Protein AF-A0AAE0RXL9-F1 (afdb_monomer_lite)

Radius of gyration: 19.78 Å; chains: 1; bounding box: 41×42×55 Å

InterPro domains:
  IPR003615 HNH nuclease [PF13392] (155-197)
  IPR044925 His-Me finger superfamily [SSF54060] (17-100)
  IPR044925 His-Me finger superfamily [SSF54060] (109-199)

Foldseek 3Di:
DDDDDDDPVQQPDWDAQPFQRQKTDGLQLWIARPVVRDTAWDQDPQATKGWTQGPVRDTDIDHSLQSSCCRPPNHQDPPKDWAFLVNPRHRSRNVRIDIPADFFAQPFQRQKTDHLQLWIAGPVVRHTAWDADPVQWTWGWGQGPDRDIDIDTSLLRSCCRVPNDQDPQKDKDQQVNRNSRSRNVRIDIDGPVVRVVVVVVPD

Sequence (203 aa):
MTVNLTSAREQEAYQIHPKYNLYAGNVLGSVINIKTRIPVGKLTSAGYTISVKGDNAERIAMFRKDFIYTLFCDDIPEGQRVYHYNGKVTDDNIENLSLQDEFQPHPVFDLYEANDCGIIRNRKTKKVLGSMNNMGYIRVTVRGTRTDFVSYNGHRFVYEVFNGSIPNGLVINHINNIQTDNRLENLEIVTQQENVRKGKNSN

pLDDT: mean 87.09, std 13.09, range [30.61, 97.62]

Structure (mmCIF, N/CA/C/O backbone):
data_AF-A0AAE0RXL9-F1
#
_entry.id   AF-A0AAE0RXL9-F1
#
loop_
_atom_site.group_PDB
_atom_site.id
_atom_site.type_symbol
_atom_site.label_atom_id
_atom_site.label_alt_id
_atom_site.label_comp_id
_atom_site.label_asym_id
_atom_site.label_entity_id
_atom_site.label_seq_id
_atom_site.pdbx_PDB_ins_code
_atom_site.Cartn_x
_atom_site.Cartn_y
_atom_site.Cartn_z
_atom_site.occupancy
_atom_site.B_iso_or_equiv
_atom_site.auth_seq_id
_atom_site.auth_comp_id
_atom_site.auth_asym_id
_atom_site.auth_atom_id
_atom_site.pdbx_PDB_model_num
ATOM 1 N N . MET A 1 1 ? -12.375 -7.737 -9.342 1.00 34.03 1 MET A N 1
ATOM 2 C CA . MET A 1 1 ? -12.247 -8.823 -10.341 1.00 34.03 1 MET A CA 1
ATOM 3 C C . MET A 1 1 ? -11.353 -9.879 -9.723 1.00 34.03 1 MET A C 1
ATOM 5 O O . MET A 1 1 ? -10.221 -9.565 -9.395 1.00 34.03 1 MET A O 1
ATOM 9 N N . THR A 1 2 ? -11.877 -11.072 -9.461 1.00 30.61 2 THR A N 1
ATOM 10 C CA . THR A 1 2 ? -11.149 -12.147 -8.777 1.00 30.61 2 THR A CA 1
ATOM 11 C C . THR A 1 2 ? -10.051 -12.678 -9.697 1.00 30.61 2 THR A C 1
ATOM 13 O O . THR A 1 2 ? -10.355 -13.219 -10.760 1.00 30.61 2 THR A O 1
ATOM 16 N N . VAL A 1 3 ? -8.783 -12.504 -9.323 1.00 36.34 3 VAL A N 1
ATOM 17 C CA . VAL A 1 3 ? -7.662 -13.113 -10.047 1.00 36.34 3 VAL A CA 1
ATOM 18 C C . VAL A 1 3 ? -7.719 -14.617 -9.780 1.00 36.34 3 VAL A C 1
ATOM 20 O O . VAL A 1 3 ? -7.594 -15.067 -8.642 1.00 36.34 3 VAL A O 1
ATOM 23 N N . ASN A 1 4 ? -8.009 -15.392 -10.825 1.00 36.53 4 ASN A N 1
ATOM 24 C CA . ASN A 1 4 ? -8.030 -16.850 -10.768 1.00 36.53 4 ASN A CA 1
ATOM 25 C C . ASN A 1 4 ? -6.643 -17.379 -10.382 1.00 36.53 4 ASN A C 1
ATOM 27 O O . ASN A 1 4 ? -5.639 -16.987 -10.974 1.00 36.53 4 ASN A O 1
ATOM 31 N N . LEU A 1 5 ? -6.612 -18.308 -9.425 1.00 39.66 5 LEU A N 1
ATOM 32 C CA . LEU A 1 5 ? -5.423 -19.048 -9.006 1.00 39.66 5 LEU A CA 1
ATOM 33 C C . LEU A 1 5 ? -4.896 -19.897 -10.175 1.00 39.66 5 LEU A C 1
ATOM 35 O O . LEU A 1 5 ? -5.321 -21.033 -10.380 1.00 39.66 5 LEU A O 1
ATOM 39 N N . THR A 1 6 ? -3.981 -19.336 -10.957 1.00 47.66 6 THR A N 1
ATOM 40 C CA . THR A 1 6 ? -3.199 -20.054 -11.968 1.00 47.66 6 THR A CA 1
ATOM 41 C C . THR A 1 6 ? -2.224 -21.035 -11.305 1.00 47.66 6 THR A C 1
ATOM 43 O O . THR A 1 6 ? -1.641 -20.752 -10.255 1.00 47.66 6 THR A O 1
ATOM 46 N N . SER A 1 7 ? -2.049 -22.204 -11.920 1.00 56.09 7 SER A N 1
ATOM 47 C CA . SER A 1 7 ? -1.166 -23.286 -11.468 1.00 56.09 7 SER A CA 1
ATOM 48 C C . SER A 1 7 ? 0.295 -22.829 -11.305 1.00 56.09 7 SER A C 1
ATOM 50 O O . SER A 1 7 ? 0.734 -21.874 -11.942 1.00 56.09 7 SER A O 1
ATOM 52 N N . ALA A 1 8 ? 1.108 -23.541 -10.512 1.00 55.44 8 ALA A N 1
ATOM 53 C CA . ALA A 1 8 ? 2.519 -23.180 -10.281 1.00 55.44 8 ALA A CA 1
ATOM 54 C C . ALA A 1 8 ? 3.349 -23.014 -11.578 1.00 55.44 8 ALA A C 1
ATOM 56 O O . ALA A 1 8 ? 4.257 -22.192 -11.632 1.00 55.44 8 ALA A O 1
ATOM 57 N N . ARG A 1 9 ? 3.009 -23.747 -12.652 1.00 57.09 9 ARG A N 1
ATOM 58 C CA . ARG A 1 9 ? 3.648 -23.599 -13.975 1.00 57.09 9 ARG A CA 1
ATOM 59 C C . ARG A 1 9 ? 3.254 -22.314 -14.704 1.00 57.09 9 ARG A C 1
ATOM 61 O O . ARG A 1 9 ? 4.047 -21.799 -15.485 1.00 57.09 9 ARG A O 1
ATOM 68 N N . GLU A 1 10 ? 2.048 -21.811 -14.478 1.00 58.78 10 GLU A N 1
ATOM 69 C CA . GLU A 1 10 ? 1.567 -20.558 -15.066 1.00 58.78 10 GLU A CA 1
ATOM 70 C C . GLU A 1 10 ? 2.139 -19.338 -14.334 1.00 58.78 10 GLU A C 1
ATOM 72 O O . GLU A 1 10 ? 2.370 -18.313 -14.969 1.00 58.78 10 GLU A O 1
ATOM 77 N N . GLN A 1 11 ? 2.465 -19.461 -13.040 1.00 58.78 11 GLN A N 1
ATOM 78 C CA . GLN A 1 11 ? 3.099 -18.375 -12.283 1.00 58.78 11 GLN A CA 1
ATOM 79 C C . GLN A 1 11 ? 4.516 -18.035 -12.786 1.00 58.78 11 GLN A C 1
ATOM 81 O O . GLN A 1 11 ? 4.959 -16.886 -12.751 1.00 58.78 11 GLN A O 1
ATOM 86 N N . GLU A 1 12 ? 5.234 -19.025 -13.314 1.00 70.38 12 GLU A N 1
ATOM 87 C CA . GLU A 1 12 ? 6.570 -18.828 -13.884 1.00 70.38 12 GLU A CA 1
ATOM 88 C C . GLU A 1 12 ? 6.542 -18.411 -15.364 1.00 70.38 12 GLU A C 1
ATOM 90 O O . GLU A 1 12 ? 7.572 -17.995 -15.908 1.00 70.38 12 GLU A O 1
ATOM 95 N N . ALA A 1 13 ? 5.382 -18.495 -16.024 1.00 86.88 13 ALA A N 1
ATOM 96 C CA . ALA A 1 13 ? 5.254 -18.222 -17.447 1.00 86.88 13 ALA A CA 1
ATOM 97 C C . ALA A 1 13 ? 5.445 -16.728 -17.753 1.00 86.88 13 ALA A C 1
ATOM 99 O O . ALA A 1 13 ? 4.804 -15.852 -17.174 1.00 86.88 13 ALA A O 1
ATOM 100 N N . TYR A 1 14 ? 6.331 -16.440 -18.706 1.00 93.44 14 TYR A N 1
ATOM 101 C CA . TYR A 1 14 ? 6.579 -15.081 -19.174 1.00 93.44 14 TYR A CA 1
ATOM 102 C C . TYR A 1 14 ? 5.566 -14.676 -20.249 1.00 93.44 14 TYR A C 1
ATOM 104 O O . TYR A 1 14 ? 5.406 -15.380 -21.247 1.00 93.44 14 TYR A O 1
ATOM 112 N N . GLN A 1 15 ? 4.957 -13.504 -20.086 1.00 94.50 15 GLN A N 1
ATOM 113 C CA . GLN A 1 15 ? 4.081 -12.856 -21.059 1.00 94.50 15 GLN A CA 1
ATOM 114 C C . GLN A 1 15 ? 4.777 -11.641 -21.675 1.00 94.50 15 GLN A C 1
ATOM 116 O O . GLN A 1 15 ? 5.435 -10.871 -20.976 1.00 94.50 15 GLN A O 1
ATOM 121 N N . ILE A 1 16 ? 4.665 -11.482 -22.996 1.00 95.94 16 ILE A N 1
ATOM 122 C CA . ILE A 1 16 ? 5.264 -10.354 -23.723 1.00 95.94 16 ILE A CA 1
ATOM 123 C C . ILE A 1 16 ? 4.470 -9.089 -23.418 1.00 95.94 16 ILE A C 1
ATOM 125 O O . ILE A 1 16 ? 3.246 -9.086 -23.517 1.00 95.94 16 ILE A O 1
ATOM 129 N N . HIS A 1 17 ? 5.169 -8.002 -23.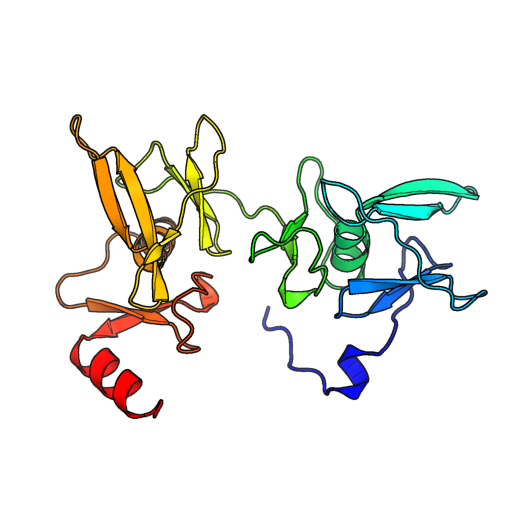101 1.00 95.44 17 HIS A N 1
ATOM 130 C CA . HIS A 1 17 ? 4.511 -6.739 -22.805 1.00 95.44 17 HIS A CA 1
ATOM 131 C C . HIS A 1 17 ? 3.971 -6.075 -24.076 1.00 95.44 17 HIS A C 1
ATOM 133 O O . HIS A 1 17 ? 4.753 -5.849 -25.002 1.00 95.44 17 HIS A O 1
ATOM 139 N N . PRO A 1 18 ? 2.679 -5.687 -24.126 1.00 92.25 18 PRO A N 1
ATOM 140 C CA . PRO A 1 18 ? 2.044 -5.184 -25.348 1.00 92.25 18 PRO A CA 1
ATOM 141 C C . PRO A 1 18 ? 2.724 -3.917 -25.884 1.00 92.25 18 PRO A C 1
ATOM 143 O O . PRO A 1 18 ? 3.018 -3.826 -27.070 1.00 92.25 18 PRO A O 1
ATOM 146 N N . LYS A 1 19 ? 3.061 -2.979 -24.989 1.00 93.00 19 LYS A N 1
ATOM 147 C CA . LYS A 1 19 ? 3.794 -1.739 -25.311 1.00 93.00 19 LYS A CA 1
ATOM 148 C C . LYS A 1 19 ? 5.313 -1.896 -25.476 1.00 93.00 19 LYS A C 1
ATOM 150 O O . LYS A 1 19 ? 5.954 -1.100 -26.144 1.00 93.00 19 LYS A O 1
ATOM 155 N N . TYR A 1 20 ? 5.915 -2.897 -24.837 1.00 94.56 20 TYR A N 1
ATOM 156 C CA . TYR A 1 20 ? 7.369 -3.080 -24.788 1.00 94.56 20 TYR A CA 1
ATOM 157 C C . TYR A 1 20 ? 7.713 -4.472 -25.307 1.00 94.56 20 TYR A C 1
ATOM 159 O O . TYR A 1 20 ? 8.287 -5.295 -24.597 1.00 94.56 20 TYR A O 1
ATOM 167 N N . ASN A 1 21 ? 7.349 -4.736 -26.561 1.00 93.44 21 ASN A N 1
ATOM 168 C CA . ASN A 1 21 ? 7.302 -6.074 -27.162 1.00 93.44 21 ASN A CA 1
ATOM 169 C C . ASN A 1 21 ? 8.647 -6.831 -27.239 1.00 93.44 21 ASN A C 1
ATOM 171 O O . ASN A 1 21 ? 8.674 -8.009 -27.585 1.00 93.44 21 ASN A O 1
ATOM 175 N N . LEU A 1 22 ? 9.771 -6.189 -26.906 1.00 94.56 22 LEU A N 1
ATOM 176 C CA . LEU A 1 22 ? 11.084 -6.830 -26.756 1.00 94.56 22 LEU A CA 1
ATOM 177 C C . LEU A 1 22 ? 11.321 -7.412 -25.355 1.00 94.56 22 LEU A C 1
ATOM 179 O O . LEU A 1 22 ? 12.387 -7.983 -25.093 1.00 94.56 22 LEU A O 1
ATOM 183 N N . TYR A 1 23 ? 10.361 -7.243 -24.454 1.00 96.81 23 TYR A N 1
ATOM 184 C CA . TYR A 1 23 ? 10.453 -7.614 -23.055 1.00 96.81 23 TYR A CA 1
ATOM 185 C C . TYR A 1 23 ? 9.237 -8.439 -22.657 1.00 96.81 23 TYR A C 1
ATOM 187 O O . TYR A 1 23 ? 8.130 -8.238 -23.156 1.00 96.81 23 TYR A O 1
ATOM 195 N N . ALA A 1 24 ? 9.460 -9.377 -21.748 1.00 96.69 24 ALA A N 1
ATOM 196 C CA . ALA A 1 24 ? 8.410 -10.195 -21.173 1.00 96.69 24 ALA A CA 1
ATOM 197 C C . ALA A 1 24 ? 8.544 -10.207 -19.655 1.00 96.69 24 ALA A C 1
ATOM 199 O O . ALA A 1 24 ? 9.665 -10.152 -19.147 1.00 96.69 24 ALA A O 1
ATOM 200 N N . GLY A 1 25 ? 7.426 -10.295 -18.943 1.00 96.81 25 GLY A N 1
ATOM 201 C CA . GLY A 1 25 ? 7.398 -10.413 -17.488 1.00 96.81 25 GLY A CA 1
ATOM 202 C C . GLY A 1 25 ? 6.558 -11.592 -17.017 1.00 96.81 25 GLY A C 1
ATOM 203 O O . GLY A 1 25 ? 5.811 -12.162 -17.806 1.00 96.81 25 GLY A O 1
ATOM 204 N N . ASN A 1 26 ? 6.691 -11.975 -15.753 1.00 94.38 26 ASN A N 1
ATOM 205 C CA . ASN A 1 26 ? 5.843 -12.988 -15.122 1.00 94.38 26 ASN A CA 1
ATOM 206 C C . ASN A 1 26 ? 5.190 -12.440 -13.847 1.00 94.38 26 ASN A C 1
ATOM 208 O O . ASN A 1 26 ? 5.589 -11.393 -13.334 1.00 94.38 26 ASN A O 1
ATOM 212 N N . VAL A 1 27 ? 4.193 -13.154 -13.326 1.00 89.56 27 VAL A N 1
ATOM 213 C CA . VAL A 1 27 ? 3.449 -12.729 -12.127 1.00 89.56 27 VAL A CA 1
ATOM 214 C C . VAL A 1 27 ? 4.323 -12.673 -10.872 1.00 89.56 27 VAL A C 1
ATOM 216 O O . VAL A 1 27 ? 3.939 -12.037 -9.898 1.00 89.56 27 VAL A O 1
ATOM 219 N N . LEU A 1 28 ? 5.522 -13.269 -10.907 1.00 92.25 28 LEU A N 1
ATOM 220 C CA . LEU A 1 28 ? 6.509 -13.202 -9.827 1.00 92.25 28 LEU A CA 1
ATOM 221 C C . LEU A 1 28 ? 7.367 -11.920 -9.839 1.00 92.25 28 LEU A C 1
ATOM 223 O O . LEU A 1 28 ? 8.319 -11.776 -9.068 1.00 92.25 28 LEU A O 1
ATOM 227 N N . GLY A 1 29 ? 7.091 -10.995 -10.761 1.00 93.81 29 GLY A N 1
ATOM 228 C CA . GLY A 1 29 ? 7.784 -9.712 -10.848 1.00 93.81 29 GLY A CA 1
ATOM 229 C C . GLY A 1 29 ? 9.110 -9.739 -11.607 1.00 93.81 29 GLY A C 1
ATOM 230 O O . GLY A 1 29 ? 9.862 -8.760 -11.590 1.00 93.81 29 GLY A O 1
ATOM 231 N N . SER A 1 30 ? 9.438 -10.851 -12.270 1.00 95.12 30 SER A N 1
ATOM 232 C CA . SER A 1 30 ? 10.626 -10.941 -13.120 1.00 95.12 30 SER A CA 1
ATOM 233 C C . SER A 1 30 ? 10.348 -10.349 -14.495 1.00 95.12 30 SER A C 1
ATOM 235 O O . SER A 1 30 ? 9.274 -10.547 -15.050 1.00 95.12 30 SER A O 1
ATOM 237 N N . VAL A 1 31 ? 11.342 -9.675 -15.075 1.00 97.25 31 VAL A N 1
ATOM 238 C CA . VAL A 1 31 ? 11.294 -9.154 -16.447 1.00 97.25 31 VAL A CA 1
ATOM 239 C C . VAL A 1 31 ? 12.541 -9.616 -17.184 1.00 97.25 31 VAL A C 1
ATOM 241 O O . VAL A 1 31 ? 13.642 -9.523 -16.647 1.00 97.25 31 VAL A O 1
ATOM 244 N N . ILE A 1 32 ? 12.388 -10.081 -18.421 1.00 96.38 32 ILE A N 1
ATOM 245 C CA . ILE A 1 32 ? 13.482 -10.497 -19.304 1.00 96.38 32 ILE A CA 1
ATOM 246 C C . ILE A 1 32 ? 13.426 -9.742 -20.629 1.00 96.38 32 ILE A C 1
ATOM 248 O O . ILE A 1 32 ? 12.360 -9.336 -21.090 1.00 96.38 32 ILE A O 1
ATOM 252 N N . ASN A 1 33 ? 14.572 -9.616 -21.294 1.00 94.88 33 ASN A N 1
ATOM 253 C CA . ASN A 1 33 ? 14.586 -9.339 -22.728 1.00 94.88 33 ASN A CA 1
ATOM 254 C C . ASN A 1 33 ? 14.330 -10.646 -23.501 1.00 94.88 33 ASN A C 1
ATOM 256 O O . ASN A 1 33 ? 15.016 -11.641 -23.271 1.00 94.88 33 ASN A O 1
ATOM 260 N N . ILE A 1 34 ? 13.377 -10.662 -24.436 1.00 93.62 34 ILE A N 1
ATOM 261 C CA . ILE A 1 34 ? 12.946 -11.912 -25.093 1.00 93.62 34 ILE A CA 1
ATOM 262 C C . ILE A 1 34 ? 14.013 -12.525 -26.004 1.00 93.62 34 ILE A C 1
ATOM 264 O O . ILE A 1 34 ? 14.039 -13.743 -26.184 1.00 93.62 34 ILE A O 1
ATOM 268 N N . LYS A 1 35 ? 14.897 -11.691 -26.571 1.00 91.12 35 LYS A N 1
ATOM 269 C CA . LYS A 1 35 ? 15.960 -12.141 -27.478 1.00 91.12 35 LYS A CA 1
ATOM 270 C C . LYS A 1 35 ? 17.121 -12.741 -26.703 1.00 91.12 35 LYS A C 1
ATOM 272 O O . LYS A 1 35 ? 17.615 -13.796 -27.076 1.00 91.12 35 LYS A O 1
ATOM 277 N N . THR A 1 36 ? 17.557 -12.072 -25.636 1.00 91.75 36 THR A N 1
ATOM 278 C CA . THR A 1 36 ? 18.713 -12.530 -24.852 1.00 91.75 36 THR A CA 1
ATOM 279 C C . THR A 1 36 ? 18.337 -13.514 -23.749 1.00 91.75 36 THR A C 1
ATOM 281 O O . THR A 1 36 ? 19.210 -14.223 -23.265 1.00 91.75 36 THR A O 1
ATOM 284 N N . ARG A 1 37 ? 17.061 -13.555 -23.336 1.00 88.44 37 ARG A N 1
ATOM 285 C CA . ARG A 1 37 ? 16.552 -14.300 -22.166 1.00 88.44 37 ARG A CA 1
ATOM 286 C C . ARG A 1 37 ? 17.210 -13.905 -20.840 1.00 88.44 37 ARG A C 1
ATOM 288 O O . ARG A 1 37 ? 17.103 -14.627 -19.856 1.00 88.44 37 ARG A O 1
ATOM 295 N N . ILE A 1 38 ? 17.856 -12.741 -20.800 1.00 88.81 38 ILE A N 1
ATOM 296 C CA . ILE A 1 38 ? 18.526 -12.229 -19.605 1.00 88.81 38 ILE A CA 1
ATOM 297 C C . ILE A 1 38 ? 17.526 -11.406 -18.779 1.00 88.81 38 ILE A C 1
ATOM 299 O O . ILE A 1 38 ? 16.844 -10.547 -19.358 1.00 88.81 38 ILE A O 1
ATOM 303 N N . PRO A 1 39 ? 17.454 -11.621 -17.450 1.00 91.81 39 PRO A N 1
ATOM 304 C CA . PRO A 1 39 ? 16.701 -10.762 -16.546 1.00 91.81 39 PRO A CA 1
ATOM 305 C C . PRO A 1 39 ? 17.166 -9.307 -16.611 1.00 91.81 39 PRO A C 1
ATOM 307 O O . PRO A 1 39 ? 18.362 -9.017 -16.613 1.00 91.81 39 PRO A O 1
ATOM 310 N N . VAL A 1 40 ? 16.215 -8.380 -16.635 1.00 92.94 40 VAL A N 1
ATOM 311 C CA . VAL A 1 40 ? 16.479 -6.942 -16.612 1.00 92.94 40 VAL A CA 1
ATOM 312 C C . VAL A 1 40 ? 15.996 -6.352 -15.293 1.00 92.94 40 VAL A C 1
ATOM 314 O O . VAL A 1 40 ? 14.891 -6.625 -14.828 1.00 92.94 40 VAL A O 1
ATOM 317 N N . GLY A 1 41 ? 16.842 -5.539 -14.668 1.00 92.75 41 GLY A N 1
ATOM 318 C CA . GLY A 1 41 ? 16.541 -4.937 -13.375 1.00 92.75 41 GLY A CA 1
ATOM 319 C C . GLY A 1 41 ? 17.798 -4.524 -12.630 1.00 92.75 41 GLY A C 1
ATOM 320 O O . GLY A 1 41 ? 18.772 -5.269 -12.579 1.00 92.75 41 GLY A O 1
ATOM 321 N N . LYS A 1 42 ? 17.771 -3.339 -12.026 1.00 95.38 42 LYS A N 1
ATOM 322 C CA . LYS A 1 42 ? 18.778 -2.877 -11.072 1.00 95.38 42 LYS A CA 1
ATOM 323 C C . LYS A 1 42 ? 18.083 -2.483 -9.780 1.00 95.38 42 LYS A C 1
ATOM 325 O O . LYS A 1 42 ? 17.141 -1.697 -9.801 1.00 95.38 42 LYS A O 1
ATOM 330 N N . LEU A 1 43 ? 18.558 -3.011 -8.657 1.00 95.31 43 LEU A N 1
ATOM 331 C CA . LEU A 1 43 ? 18.047 -2.619 -7.350 1.00 95.31 43 LEU A CA 1
ATOM 332 C C . LEU A 1 43 ? 18.563 -1.224 -6.968 1.00 95.31 43 LEU A C 1
ATOM 334 O O . LEU A 1 43 ? 19.753 -0.927 -7.092 1.00 95.31 43 LEU A O 1
ATOM 338 N N . THR A 1 44 ? 17.658 -0.378 -6.487 1.00 93.31 44 THR A N 1
ATOM 339 C CA . THR A 1 44 ? 17.939 0.939 -5.903 1.00 93.31 44 THR A CA 1
ATOM 340 C C . THR A 1 44 ? 17.302 1.035 -4.515 1.00 93.31 44 THR A C 1
ATOM 342 O O . THR A 1 44 ? 16.542 0.152 -4.119 1.00 93.31 44 THR A O 1
ATOM 345 N N . SER A 1 45 ? 17.546 2.126 -3.783 1.00 87.94 45 SER A N 1
ATOM 346 C CA . SER A 1 45 ? 16.866 2.386 -2.504 1.00 87.94 45 SER A CA 1
ATOM 347 C C . SER A 1 45 ? 15.341 2.510 -2.636 1.00 87.94 45 SER A C 1
ATOM 349 O O . SER A 1 45 ? 14.631 2.277 -1.664 1.00 87.94 45 SER A O 1
ATOM 351 N N . ALA A 1 46 ? 14.835 2.848 -3.826 1.00 85.06 46 ALA A N 1
ATOM 352 C CA . ALA A 1 46 ? 13.408 2.978 -4.117 1.00 85.06 46 ALA A CA 1
ATOM 353 C C . ALA A 1 46 ? 12.777 1.706 -4.725 1.00 85.06 46 ALA A C 1
ATOM 355 O O . ALA A 1 46 ? 11.589 1.717 -5.043 1.00 85.06 46 ALA A O 1
ATOM 356 N N . GLY A 1 47 ? 13.553 0.629 -4.903 1.00 93.06 47 GLY A N 1
ATOM 357 C CA . GLY A 1 47 ? 13.119 -0.622 -5.537 1.00 93.06 47 GLY A CA 1
ATOM 358 C C . GLY A 1 47 ? 13.825 -0.919 -6.861 1.00 93.06 47 GLY A C 1
ATOM 359 O O . GLY A 1 47 ? 14.831 -0.284 -7.201 1.00 93.06 47 GLY A O 1
ATOM 360 N N . TYR A 1 48 ? 13.330 -1.915 -7.599 1.00 96.81 48 TYR A N 1
ATOM 361 C CA . TYR A 1 48 ? 13.905 -2.314 -8.886 1.00 96.81 48 TYR A CA 1
ATOM 362 C C . TYR A 1 48 ? 13.550 -1.331 -10.004 1.00 96.81 48 TYR A C 1
ATOM 364 O O . TYR A 1 48 ? 12.383 -1.004 -10.217 1.00 96.81 48 TYR A O 1
ATOM 372 N N . THR A 1 49 ? 14.556 -0.909 -10.766 1.00 97.56 49 THR A N 1
ATOM 373 C CA . THR A 1 49 ? 14.398 -0.104 -11.983 1.00 97.56 49 THR A CA 1
ATOM 374 C C . THR A 1 49 ? 14.834 -0.888 -13.215 1.00 97.56 49 THR A C 1
ATOM 376 O O . THR A 1 49 ? 15.738 -1.722 -13.149 1.00 97.56 49 THR A O 1
ATOM 3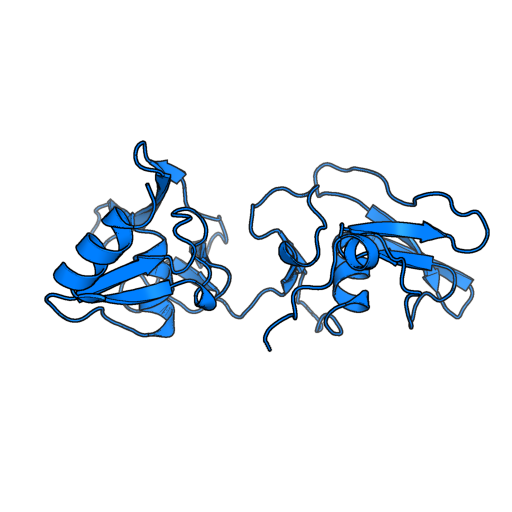79 N N . ILE A 1 50 ? 14.192 -0.628 -14.352 1.00 97.19 50 ILE A N 1
ATOM 380 C CA . ILE A 1 50 ? 14.510 -1.233 -15.650 1.00 97.19 50 ILE A CA 1
ATOM 381 C C . ILE A 1 50 ? 14.656 -0.152 -16.722 1.00 97.19 50 ILE A C 1
ATOM 383 O O . ILE A 1 50 ? 14.167 0.968 -16.577 1.00 97.19 50 ILE A O 1
ATOM 387 N N . SER A 1 51 ? 15.331 -0.507 -17.816 1.00 95.81 51 SER A N 1
ATOM 388 C CA . SER A 1 51 ? 15.363 0.284 -19.045 1.00 95.81 51 SER A CA 1
ATOM 389 C C . SER A 1 51 ? 14.825 -0.563 -20.189 1.00 95.81 51 SER A C 1
ATOM 391 O O . SER A 1 51 ? 15.451 -1.554 -20.586 1.00 95.81 51 SER A O 1
ATOM 393 N N . VAL A 1 52 ? 13.667 -0.165 -20.706 1.00 95.62 52 VAL A N 1
ATOM 394 C CA . VAL A 1 52 ? 12.999 -0.815 -21.836 1.00 95.62 52 VAL A CA 1
ATOM 395 C C . VAL A 1 52 ? 13.137 0.029 -23.097 1.00 95.62 52 VAL A C 1
ATOM 397 O O . VAL A 1 52 ? 13.437 1.220 -23.032 1.00 95.62 52 VAL A O 1
ATOM 400 N N . LYS A 1 53 ? 12.967 -0.605 -24.253 1.00 94.38 53 LYS A N 1
ATOM 401 C CA . LYS A 1 53 ? 12.978 0.052 -25.560 1.00 94.38 53 LYS A CA 1
ATOM 402 C C . LYS A 1 53 ? 11.533 0.320 -25.981 1.00 94.38 53 LYS A C 1
ATOM 404 O O . LYS A 1 53 ? 10.754 -0.631 -26.016 1.00 94.38 53 LYS A O 1
ATOM 409 N N . GLY A 1 54 ? 11.209 1.584 -26.241 1.00 88.06 54 GLY A N 1
ATOM 410 C CA . GLY A 1 54 ? 9.915 2.004 -26.781 1.00 88.06 54 GLY A CA 1
ATOM 411 C C . GLY A 1 54 ? 9.821 1.814 -28.296 1.00 88.06 54 GLY A C 1
ATOM 412 O O . GLY A 1 54 ? 10.779 1.371 -28.944 1.00 88.06 54 GLY A O 1
ATOM 413 N N . ASP A 1 55 ? 8.665 2.162 -28.857 1.00 83.25 55 ASP A N 1
ATOM 414 C CA . ASP A 1 55 ? 8.351 1.966 -30.277 1.00 83.25 55 ASP A CA 1
ATOM 415 C C . ASP A 1 55 ? 9.252 2.792 -31.207 1.00 83.25 55 ASP A C 1
ATOM 417 O O . ASP A 1 55 ? 9.641 2.318 -32.275 1.00 83.25 55 ASP A O 1
ATOM 421 N N . ASN A 1 56 ? 9.682 3.982 -30.775 1.00 85.19 56 ASN A N 1
ATOM 422 C CA . ASN A 1 56 ? 10.577 4.860 -31.540 1.00 85.19 56 ASN A CA 1
ATOM 423 C C . ASN A 1 56 ? 12.062 4.572 -31.266 1.00 85.19 56 ASN A C 1
ATOM 425 O O . ASN A 1 56 ? 12.937 5.399 -31.531 1.00 85.19 56 ASN A O 1
ATOM 429 N N . ALA A 1 57 ? 12.359 3.381 -30.742 1.00 84.88 57 ALA A N 1
ATOM 430 C CA . ALA A 1 57 ? 13.687 2.917 -30.372 1.00 84.88 57 ALA A CA 1
ATOM 431 C C . ALA A 1 57 ? 14.396 3.693 -29.247 1.00 84.88 57 ALA A C 1
ATOM 433 O O . ALA A 1 57 ? 15.567 3.419 -28.960 1.00 84.88 57 ALA A O 1
ATOM 434 N N . GLU A 1 58 ? 13.690 4.584 -28.567 1.00 92.50 58 GLU A N 1
ATOM 435 C CA . GLU A 1 58 ? 14.127 5.281 -27.371 1.00 92.50 58 GLU A CA 1
ATOM 436 C C . GLU A 1 58 ? 14.256 4.330 -26.174 1.00 92.50 58 GLU A C 1
ATOM 438 O O . GLU A 1 58 ? 13.568 3.310 -26.071 1.00 92.50 58 GLU A O 1
ATOM 443 N N . ARG A 1 59 ? 15.151 4.667 -25.239 1.00 93.94 59 ARG A N 1
ATOM 444 C CA . ARG A 1 59 ? 15.243 3.971 -23.952 1.00 93.94 59 ARG A CA 1
ATOM 445 C C . ARG A 1 59 ? 14.395 4.690 -22.918 1.00 93.94 59 ARG A C 1
ATOM 447 O O . ARG A 1 59 ? 14.648 5.850 -22.611 1.00 93.94 59 ARG A O 1
ATOM 454 N N . ILE A 1 60 ? 13.460 3.960 -22.327 1.00 95.06 60 ILE A N 1
ATOM 455 C CA . ILE A 1 60 ? 12.565 4.448 -21.283 1.00 95.06 60 ILE A CA 1
ATOM 456 C C . ILE A 1 60 ? 12.997 3.807 -19.968 1.00 95.06 60 ILE A C 1
ATOM 458 O O . ILE A 1 60 ? 13.041 2.580 -19.848 1.00 95.06 60 ILE A O 1
ATOM 462 N N . ALA A 1 61 ? 13.365 4.637 -18.995 1.00 95.38 61 ALA A N 1
ATOM 463 C CA . ALA A 1 61 ? 13.626 4.198 -17.630 1.00 95.38 61 ALA A CA 1
ATOM 464 C C . ALA A 1 61 ? 12.316 4.199 -16.831 1.00 95.38 61 ALA A C 1
ATOM 466 O O . ALA A 1 61 ? 11.551 5.156 -16.907 1.00 95.38 61 ALA A O 1
ATOM 467 N N . MET A 1 62 ? 12.070 3.141 -16.063 1.00 95.31 62 MET A N 1
ATOM 468 C CA . MET A 1 62 ? 10.875 2.998 -15.219 1.00 95.31 62 MET A CA 1
ATOM 469 C C . MET A 1 62 ? 11.145 2.060 -14.042 1.00 95.31 62 MET A C 1
ATOM 471 O O . MET A 1 62 ? 12.188 1.396 -13.997 1.00 95.31 62 MET A O 1
ATOM 475 N N . PHE A 1 63 ? 10.212 1.976 -13.092 1.00 96.69 63 PHE A N 1
ATOM 476 C CA . PHE A 1 63 ? 10.261 0.918 -12.089 1.00 96.69 63 PHE A CA 1
ATOM 477 C C . PHE A 1 63 ? 9.798 -0.408 -12.685 1.00 96.69 63 PHE A C 1
ATOM 479 O O . PHE A 1 63 ? 8.908 -0.458 -13.531 1.00 96.69 63 PHE A O 1
ATOM 486 N N . ARG A 1 64 ? 10.390 -1.507 -12.215 1.00 97.19 64 ARG A N 1
ATOM 487 C CA . ARG A 1 64 ? 10.011 -2.850 -12.661 1.00 97.19 64 ARG A CA 1
ATOM 488 C C . ARG A 1 64 ? 8.571 -3.186 -12.275 1.00 97.19 64 ARG A C 1
ATOM 490 O O . ARG A 1 64 ? 7.854 -3.746 -13.091 1.00 97.19 64 ARG A O 1
ATOM 497 N N . LYS A 1 65 ? 8.136 -2.777 -11.081 1.00 95.19 65 LYS A N 1
ATOM 498 C CA . LYS A 1 65 ? 6.739 -2.901 -10.644 1.00 95.19 65 LYS A CA 1
ATOM 499 C C . LYS A 1 65 ? 5.747 -2.243 -11.606 1.00 95.19 65 LYS A C 1
ATOM 501 O O . LYS A 1 65 ? 4.694 -2.812 -11.840 1.00 95.19 65 LYS A O 1
ATOM 506 N N . ASP A 1 66 ? 6.093 -1.095 -12.196 1.00 95.62 66 ASP A N 1
ATOM 507 C CA . ASP A 1 66 ? 5.190 -0.386 -13.106 1.00 95.62 66 ASP A CA 1
ATOM 508 C C . ASP A 1 66 ? 4.997 -1.218 -14.380 1.00 95.62 66 ASP A C 1
ATOM 510 O O . ASP A 1 66 ? 3.869 -1.447 -14.789 1.00 95.62 66 ASP A O 1
ATOM 514 N N . PHE A 1 67 ? 6.090 -1.767 -14.928 1.00 97.06 67 PHE A N 1
ATOM 515 C CA . PHE A 1 67 ? 6.054 -2.691 -16.068 1.00 97.06 67 PHE A CA 1
ATOM 516 C C . PHE A 1 67 ? 5.229 -3.949 -15.782 1.00 97.06 67 PHE A C 1
ATOM 518 O O . PHE A 1 67 ? 4.473 -4.401 -16.634 1.00 97.06 67 PHE A O 1
ATOM 525 N N . ILE A 1 68 ? 5.413 -4.555 -14.606 1.00 96.75 68 ILE A N 1
ATOM 526 C CA . ILE A 1 68 ? 4.683 -5.768 -14.216 1.00 96.75 68 ILE A CA 1
ATOM 527 C C . ILE A 1 68 ? 3.197 -5.453 -14.037 1.00 96.75 68 ILE A C 1
ATOM 529 O O . ILE A 1 68 ? 2.356 -6.197 -14.531 1.00 96.75 68 ILE A O 1
ATOM 533 N N . TYR A 1 69 ? 2.865 -4.330 -13.403 1.00 93.69 69 TYR A N 1
ATOM 534 C CA . TYR A 1 69 ? 1.481 -3.906 -13.233 1.00 93.69 69 TYR A CA 1
ATOM 535 C C . TYR A 1 69 ? 0.792 -3.688 -14.584 1.00 93.69 69 TYR A C 1
ATOM 537 O O . TYR A 1 69 ? -0.238 -4.296 -14.841 1.00 93.69 69 TYR A O 1
ATOM 545 N N . THR A 1 70 ? 1.392 -2.911 -15.491 1.00 93.62 70 THR A N 1
ATOM 546 C CA . THR A 1 70 ? 0.817 -2.656 -16.826 1.00 93.62 70 THR A CA 1
ATOM 547 C C . THR A 1 70 ? 0.784 -3.891 -17.726 1.00 93.62 70 THR A C 1
ATOM 549 O O . THR A 1 70 ? 0.083 -3.900 -18.732 1.00 93.62 70 THR A O 1
ATOM 552 N N . LEU A 1 71 ? 1.549 -4.937 -17.397 1.00 95.12 71 LEU A N 1
ATOM 553 C CA . LEU A 1 71 ? 1.516 -6.215 -18.107 1.00 95.12 71 LEU A CA 1
ATOM 554 C C . LEU A 1 71 ? 0.298 -7.065 -17.723 1.00 95.12 71 LEU A C 1
ATOM 556 O O . LEU A 1 71 ? -0.271 -7.722 -18.590 1.00 95.12 71 LEU A O 1
ATOM 560 N N . PHE A 1 72 ? -0.065 -7.091 -16.439 1.00 90.06 72 PHE A N 1
ATOM 561 C CA . PHE A 1 72 ? -1.055 -8.033 -15.900 1.00 90.06 72 PHE A CA 1
ATOM 562 C C . PHE A 1 72 ? -2.355 -7.387 -15.408 1.00 90.06 72 PHE A C 1
ATOM 564 O O . PHE A 1 72 ? -3.338 -8.101 -15.218 1.00 90.06 72 PHE A O 1
ATOM 571 N N . CYS A 1 73 ? -2.359 -6.072 -15.190 1.00 85.75 73 CYS A N 1
ATOM 572 C CA . CYS A 1 73 ? -3.501 -5.310 -14.697 1.00 85.75 73 CYS A CA 1
ATOM 573 C C . CYS A 1 73 ? -4.026 -4.362 -15.785 1.00 85.75 73 CYS A C 1
ATOM 575 O O . CYS A 1 73 ? -4.706 -4.810 -16.704 1.00 85.75 73 CYS A O 1
ATOM 577 N N . ASP A 1 74 ? -3.728 -3.067 -15.676 1.00 82.12 74 ASP A N 1
ATOM 578 C CA . ASP A 1 74 ? -4.231 -2.012 -16.559 1.00 82.12 74 ASP A CA 1
ATOM 579 C C . ASP A 1 74 ? -3.180 -0.895 -16.696 1.00 82.12 74 ASP A C 1
ATOM 581 O O . ASP A 1 74 ? -2.141 -0.905 -16.020 1.00 82.12 74 ASP A O 1
ATOM 585 N N . ASP A 1 75 ? -3.446 0.080 -17.560 1.00 88.12 75 ASP A N 1
ATOM 586 C CA . ASP A 1 75 ? -2.647 1.294 -17.663 1.00 88.12 75 ASP A CA 1
ATOM 587 C C . ASP A 1 75 ? -2.629 2.056 -16.326 1.00 88.12 75 ASP A C 1
ATOM 589 O O . ASP A 1 75 ? -3.629 2.161 -15.620 1.00 88.12 75 ASP A O 1
ATOM 593 N N . ILE A 1 76 ? -1.472 2.628 -15.980 1.00 87.06 76 ILE A N 1
ATOM 594 C CA . ILE A 1 76 ? -1.317 3.481 -14.793 1.00 87.06 76 ILE A CA 1
ATOM 595 C C . ILE A 1 76 ? -1.824 4.887 -15.153 1.00 87.06 76 ILE A C 1
ATOM 597 O O . ILE A 1 76 ? -1.181 5.548 -15.979 1.00 87.06 76 ILE A O 1
ATOM 601 N N . PRO A 1 77 ? -2.922 5.389 -14.550 1.00 85.44 77 PRO A N 1
ATOM 602 C CA . PRO A 1 77 ? -3.441 6.716 -14.866 1.00 85.44 77 PRO A CA 1
ATOM 603 C C . PRO A 1 77 ? -2.436 7.823 -14.536 1.00 85.44 77 PRO A C 1
ATOM 605 O O . PRO A 1 77 ? -1.595 7.686 -13.641 1.00 85.44 77 PRO A O 1
ATOM 608 N N . GLU A 1 78 ? -2.544 8.958 -15.228 1.00 82.44 78 GLU A N 1
ATOM 609 C CA . GLU A 1 78 ? -1.653 10.097 -15.005 1.00 82.44 78 GLU A CA 1
ATOM 610 C C . GLU A 1 78 ? -1.667 10.539 -13.529 1.00 82.44 78 GLU A C 1
ATOM 612 O O . GLU A 1 78 ? -2.715 10.728 -12.914 1.00 82.44 78 GLU A O 1
ATOM 617 N N . GLY A 1 79 ? -0.476 10.676 -12.938 1.00 77.69 79 GLY A N 1
ATOM 618 C CA . GLY A 1 79 ? -0.305 11.058 -11.533 1.00 77.69 79 GLY A CA 1
ATOM 619 C C . GLY A 1 79 ? -0.423 9.911 -10.521 1.00 77.69 79 GLY A C 1
ATOM 620 O O . GLY A 1 79 ? -0.016 10.096 -9.370 1.00 77.69 79 GLY A O 1
ATOM 621 N N . GLN A 1 80 ? -0.894 8.728 -10.926 1.00 81.00 80 GLN A N 1
ATOM 622 C CA . GLN A 1 80 ? -0.917 7.549 -10.062 1.00 81.00 80 GLN A CA 1
ATOM 623 C C . GLN A 1 80 ? 0.421 6.801 -10.063 1.00 81.00 80 GLN A C 1
ATOM 625 O O . GLN A 1 80 ? 1.320 7.046 -10.871 1.00 81.00 80 GLN A O 1
ATOM 630 N N . ARG A 1 81 ? 0.590 5.918 -9.076 1.00 84.62 81 ARG A N 1
ATOM 631 C CA . ARG A 1 81 ? 1.801 5.114 -8.885 1.00 84.62 81 ARG A CA 1
ATOM 632 C C . ARG A 1 81 ? 1.432 3.726 -8.396 1.00 84.62 81 ARG A C 1
ATOM 634 O O . ARG A 1 81 ? 0.485 3.589 -7.627 1.00 84.62 81 ARG A O 1
ATOM 641 N N . VAL A 1 82 ? 2.248 2.745 -8.766 1.00 88.19 82 VAL A N 1
ATOM 642 C CA . VAL A 1 82 ? 2.141 1.375 -8.263 1.00 88.19 82 VAL A CA 1
ATOM 643 C C . VAL A 1 82 ? 2.864 1.245 -6.919 1.00 88.19 82 VAL A C 1
ATOM 645 O O . VAL A 1 82 ? 3.987 1.745 -6.737 1.00 88.19 82 VAL A O 1
ATOM 648 N N . TYR A 1 83 ? 2.236 0.562 -5.968 1.00 83.44 83 TYR A N 1
ATOM 649 C CA . TYR A 1 83 ? 2.739 0.326 -4.616 1.00 83.44 83 TYR A CA 1
ATOM 650 C C . TYR A 1 83 ? 2.862 -1.163 -4.305 1.00 83.44 83 TYR A C 1
ATOM 652 O O . TYR A 1 83 ? 2.198 -1.984 -4.920 1.00 83.44 83 TYR A O 1
ATOM 660 N N . HIS A 1 84 ? 3.718 -1.473 -3.329 1.00 85.62 84 HIS A N 1
ATOM 661 C CA . HIS A 1 84 ? 3.884 -2.805 -2.755 1.00 85.62 84 HIS A CA 1
ATOM 662 C C . HIS A 1 84 ? 3.021 -2.936 -1.492 1.00 85.62 84 HIS A C 1
ATOM 664 O O . HIS A 1 84 ? 3.277 -2.176 -0.550 1.00 85.62 84 HIS A O 1
ATOM 670 N N . TYR A 1 85 ? 2.049 -3.861 -1.418 1.00 69.12 85 TYR A N 1
ATOM 671 C CA . TYR A 1 85 ? 1.167 -3.978 -0.231 1.00 69.12 85 TYR A CA 1
ATOM 672 C C . TYR A 1 85 ? 1.965 -4.243 1.048 1.00 69.12 85 TYR A C 1
ATOM 674 O O . TYR A 1 85 ? 1.659 -3.707 2.112 1.00 69.12 85 TYR A O 1
ATOM 682 N N . ASN A 1 86 ? 3.032 -5.037 0.956 1.00 74.19 86 ASN A N 1
ATOM 683 C CA . ASN A 1 86 ? 3.858 -5.401 2.107 1.00 74.19 86 ASN A CA 1
ATOM 684 C C . ASN A 1 86 ? 4.917 -4.348 2.467 1.00 74.19 86 ASN A C 1
ATOM 686 O O . ASN A 1 86 ? 5.728 -4.572 3.367 1.00 74.19 86 ASN A O 1
ATOM 690 N N . GLY A 1 87 ? 4.965 -3.225 1.742 1.00 75.56 87 GLY A N 1
ATOM 691 C CA . GLY A 1 87 ? 5.972 -2.175 1.908 1.00 75.56 87 GLY A CA 1
ATOM 692 C C . GLY A 1 87 ? 7.395 -2.582 1.503 1.00 75.56 87 GLY A C 1
ATOM 693 O O . GLY A 1 87 ? 8.324 -1.781 1.628 1.00 75.56 87 GLY A O 1
ATOM 694 N N . LYS A 1 88 ? 7.597 -3.806 1.004 1.00 85.56 88 LYS A N 1
ATOM 695 C CA . LYS A 1 88 ? 8.895 -4.315 0.573 1.00 85.56 88 LYS A CA 1
ATOM 696 C C . LYS A 1 88 ? 9.112 -3.954 -0.891 1.00 85.56 88 LYS A C 1
ATOM 698 O O . LYS A 1 88 ? 8.653 -4.642 -1.793 1.00 85.56 88 LYS A O 1
ATOM 703 N N . VAL A 1 89 ? 9.912 -2.913 -1.123 1.00 87.19 89 VAL A N 1
ATOM 704 C CA . VAL A 1 89 ? 10.197 -2.346 -2.460 1.00 87.19 89 VAL A CA 1
ATOM 705 C C . VAL A 1 89 ? 10.875 -3.298 -3.461 1.00 87.19 89 VAL A C 1
ATOM 707 O O . VAL A 1 89 ? 11.164 -2.911 -4.592 1.00 87.19 89 VAL A O 1
ATOM 710 N N . THR A 1 90 ? 11.193 -4.520 -3.038 1.00 92.12 90 THR A N 1
ATOM 711 C CA . THR A 1 90 ? 11.832 -5.562 -3.849 1.00 92.12 90 THR A CA 1
ATOM 712 C C . THR A 1 90 ? 10.882 -6.682 -4.259 1.00 92.12 90 THR A C 1
ATOM 714 O O . THR A 1 90 ? 11.292 -7.584 -4.987 1.00 92.12 90 THR A O 1
ATOM 717 N N . ASP A 1 91 ? 9.643 -6.653 -3.787 1.00 91.88 91 ASP A N 1
ATOM 718 C CA . ASP A 1 91 ? 8.683 -7.731 -3.956 1.00 91.88 91 ASP A CA 1
ATOM 719 C C . ASP A 1 91 ? 7.697 -7.399 -5.081 1.00 91.88 91 ASP A C 1
ATOM 721 O O . ASP A 1 91 ? 6.556 -7.034 -4.841 1.00 91.88 91 ASP A O 1
ATOM 725 N N . ASP A 1 92 ? 8.155 -7.474 -6.329 1.00 93.62 92 ASP A N 1
ATOM 726 C CA . ASP A 1 92 ? 7.348 -7.102 -7.502 1.00 93.62 92 ASP A CA 1
ATOM 727 C C . ASP A 1 92 ? 6.337 -8.187 -7.928 1.00 93.62 92 ASP A C 1
ATOM 729 O O . ASP A 1 92 ? 5.889 -8.174 -9.073 1.00 93.62 92 ASP A O 1
ATOM 733 N N . ASN A 1 93 ? 5.991 -9.135 -7.046 1.00 91.88 93 ASN A N 1
ATOM 734 C CA . ASN A 1 93 ? 4.916 -10.096 -7.304 1.00 91.88 93 ASN A CA 1
ATOM 735 C C . ASN A 1 93 ? 3.624 -9.337 -7.629 1.00 91.88 93 ASN A C 1
ATOM 737 O O . ASN A 1 93 ? 3.294 -8.397 -6.914 1.00 91.88 93 ASN A O 1
ATOM 741 N N . ILE A 1 94 ? 2.874 -9.740 -8.657 1.00 85.94 94 ILE A N 1
ATOM 742 C CA . ILE A 1 94 ? 1.669 -9.013 -9.090 1.00 85.94 94 ILE A CA 1
ATOM 743 C C . ILE A 1 94 ? 0.617 -8.931 -7.986 1.00 85.94 94 ILE A C 1
ATOM 745 O O . ILE A 1 94 ? 0.004 -7.888 -7.805 1.00 85.94 94 ILE A O 1
ATOM 749 N N . GLU A 1 95 ? 0.476 -9.993 -7.188 1.00 82.50 95 GLU A N 1
ATOM 750 C CA . GLU A 1 95 ? -0.401 -10.007 -6.015 1.00 82.50 95 GLU A CA 1
ATOM 751 C C . GLU A 1 95 ? 0.023 -8.953 -4.985 1.00 82.50 95 GLU A C 1
ATOM 753 O O . GLU A 1 95 ? -0.799 -8.506 -4.191 1.00 82.50 95 GLU A O 1
ATOM 758 N N . ASN A 1 96 ? 1.297 -8.537 -5.026 1.00 84.25 96 ASN A N 1
ATOM 759 C CA . ASN A 1 96 ? 1.882 -7.469 -4.230 1.00 84.25 96 ASN A CA 1
ATOM 760 C C . ASN A 1 96 ? 1.812 -6.075 -4.831 1.00 84.25 96 ASN A C 1
ATOM 762 O O . ASN A 1 96 ? 2.192 -5.129 -4.147 1.00 84.25 96 ASN A O 1
ATOM 766 N N . LEU A 1 97 ? 1.281 -5.917 -6.040 1.00 86.31 97 LEU A N 1
ATOM 767 C CA . LEU A 1 97 ? 1.210 -4.634 -6.720 1.00 86.31 97 LEU A CA 1
ATOM 768 C C . LEU A 1 97 ? -0.223 -4.121 -6.815 1.00 86.31 97 LEU A C 1
ATOM 770 O O . LEU A 1 97 ? -1.114 -4.801 -7.313 1.00 86.31 97 LEU A O 1
ATOM 774 N N . SER A 1 98 ? -0.423 -2.869 -6.423 1.00 80.00 98 SER A N 1
ATOM 775 C CA . SER A 1 98 ? -1.686 -2.160 -6.625 1.00 80.00 98 SER A CA 1
ATOM 776 C C . SER A 1 98 ? -1.429 -0.743 -7.118 1.00 80.00 98 SER A C 1
ATOM 778 O O . SER A 1 98 ? -0.369 -0.162 -6.848 1.00 80.00 98 SER A O 1
ATOM 780 N N . LEU A 1 99 ? -2.403 -0.158 -7.815 1.00 78.94 99 LEU A N 1
ATOM 781 C CA . LEU A 1 99 ? -2.425 1.288 -7.983 1.00 78.94 99 LEU A CA 1
ATOM 782 C C . LEU A 1 99 ? -2.690 1.955 -6.636 1.00 78.94 99 LEU A C 1
ATOM 784 O O . LEU A 1 99 ? -3.103 1.334 -5.653 1.00 78.94 99 LEU A O 1
ATOM 788 N N . GLN A 1 100 ? -2.399 3.249 -6.575 1.00 63.97 100 GLN A N 1
ATOM 789 C CA . GLN A 1 100 ? -2.876 4.058 -5.474 1.00 63.97 100 GLN A CA 1
ATOM 790 C C . GLN A 1 100 ? -4.392 4.182 -5.591 1.00 63.97 100 GLN A C 1
ATOM 792 O O . GLN A 1 100 ? -4.883 5.133 -6.192 1.00 63.97 100 GLN A O 1
ATOM 797 N N . ASP A 1 101 ? -5.116 3.243 -4.996 1.00 61.84 101 ASP A N 1
ATOM 798 C CA . ASP A 1 101 ? -6.541 3.424 -4.791 1.00 61.84 101 ASP A CA 1
ATOM 799 C C . ASP A 1 101 ? -6.765 4.671 -3.942 1.00 61.84 101 ASP A C 1
ATOM 801 O O . ASP A 1 101 ? -5.974 5.000 -3.041 1.00 61.84 101 ASP A O 1
ATOM 805 N N . GLU A 1 102 ? -7.803 5.417 -4.315 1.00 73.62 102 GLU A N 1
ATOM 806 C CA . GLU A 1 102 ? -8.154 6.688 -3.707 1.00 73.62 102 GLU A CA 1
ATOM 807 C C . GLU A 1 102 ? -8.171 6.538 -2.190 1.00 73.62 102 GLU A C 1
ATOM 809 O O . GLU A 1 102 ? -8.955 5.789 -1.607 1.00 73.62 102 GLU A O 1
ATOM 814 N N . PHE A 1 103 ? -7.262 7.255 -1.534 1.00 85.19 103 PHE A N 1
ATOM 815 C CA . PHE A 1 103 ? -7.255 7.287 -0.088 1.00 85.19 103 PHE A CA 1
ATOM 816 C C . PHE A 1 103 ? -8.505 8.022 0.376 1.00 85.19 103 PHE A C 1
ATOM 818 O O . PHE A 1 103 ? -8.663 9.218 0.119 1.00 85.19 103 PHE A O 1
ATOM 825 N N . GLN A 1 104 ? -9.360 7.313 1.098 1.00 91.06 104 GLN A N 1
ATOM 826 C CA . GLN A 1 104 ? -10.546 7.887 1.700 1.00 91.06 104 GLN A CA 1
ATOM 827 C C . GLN A 1 104 ? -10.239 8.280 3.151 1.00 91.06 104 GLN A C 1
ATOM 829 O O . GLN A 1 104 ? -9.564 7.537 3.879 1.00 91.06 104 GLN A O 1
ATOM 834 N N . PRO A 1 105 ? -10.662 9.478 3.590 1.00 94.75 105 PRO A N 1
ATOM 835 C CA . PRO A 1 105 ? -10.455 9.912 4.962 1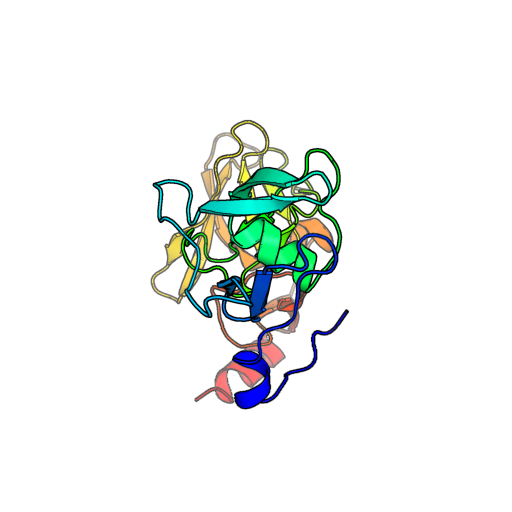.00 94.75 105 PRO A CA 1
ATOM 836 C C . PRO A 1 105 ? -11.269 9.036 5.915 1.00 94.75 105 PRO A C 1
ATOM 838 O O . PRO A 1 105 ? -12.409 8.677 5.629 1.00 94.75 105 PRO A O 1
ATOM 841 N N . HIS A 1 106 ? -10.707 8.728 7.081 1.00 96.06 106 HIS A N 1
ATOM 842 C CA . HIS A 1 106 ? -11.460 8.012 8.104 1.00 96.06 106 HIS A CA 1
ATOM 843 C C . HIS A 1 106 ? -12.600 8.895 8.634 1.00 96.06 106 HIS A C 1
ATOM 845 O O . HIS A 1 106 ? -12.334 10.043 9.001 1.00 96.06 106 HIS A O 1
ATOM 851 N N . PRO A 1 107 ? -13.838 8.380 8.775 1.00 93.25 107 PRO A N 1
ATOM 852 C CA . PRO A 1 107 ? -15.005 9.193 9.145 1.00 93.25 107 PRO A CA 1
ATOM 853 C C . PRO A 1 107 ? -14.883 9.860 10.525 1.00 93.25 107 PRO A C 1
ATOM 855 O O . PRO A 1 107 ? -15.492 10.895 10.774 1.00 93.25 107 PRO A O 1
ATOM 858 N N . VAL A 1 108 ? -14.086 9.270 11.424 1.00 93.25 108 VAL A N 1
ATOM 859 C CA . VAL A 1 108 ? -13.828 9.786 12.787 1.00 93.25 108 VAL A CA 1
ATOM 860 C C . VAL A 1 108 ? -12.429 10.395 12.955 1.00 93.25 108 VAL A C 1
ATOM 862 O O . VAL A 1 108 ? -12.236 11.283 13.781 1.00 93.25 108 VAL A O 1
ATOM 865 N N . PHE A 1 109 ? -11.438 9.925 12.194 1.00 94.19 109 PHE A N 1
ATOM 866 C CA . PHE A 1 109 ? -10.026 10.283 12.366 1.00 94.19 109 PHE A CA 1
ATOM 867 C C . PHE A 1 109 ? -9.541 10.995 11.098 1.00 94.19 109 PHE A C 1
ATOM 869 O O . PHE A 1 109 ? -8.634 10.521 10.421 1.00 94.19 109 PHE A O 1
ATOM 876 N N . ASP A 1 110 ? -10.172 12.117 10.761 1.00 91.81 110 ASP A N 1
ATOM 877 C CA . ASP A 1 110 ? -10.066 12.837 9.477 1.00 91.81 110 ASP A CA 1
ATOM 878 C C . ASP A 1 110 ? -8.646 13.305 9.074 1.00 91.81 110 ASP A C 1
ATOM 880 O O . ASP A 1 110 ? -8.368 13.577 7.901 1.00 91.81 110 ASP A O 1
ATOM 884 N N . LEU A 1 111 ? -7.714 13.361 10.032 1.00 94.50 111 LEU A N 1
ATOM 885 C CA . LEU A 1 111 ? -6.278 13.575 9.806 1.00 94.50 111 LEU A CA 1
ATOM 886 C C . LEU A 1 111 ? -5.578 12.375 9.148 1.00 94.50 111 LEU A C 1
ATOM 888 O O . LEU A 1 111 ? -4.399 12.466 8.780 1.00 94.50 111 LEU A O 1
ATOM 892 N N . TYR A 1 112 ? -6.277 11.253 9.029 1.00 95.88 112 TYR A N 1
ATOM 893 C CA . TYR A 1 112 ? -5.782 9.980 8.542 1.00 95.88 112 TYR A CA 1
ATOM 894 C C . TYR A 1 112 ? -6.713 9.437 7.462 1.00 95.88 112 TYR A C 1
ATOM 896 O O . TYR A 1 112 ? -7.913 9.697 7.439 1.00 95.88 112 TYR A O 1
ATOM 904 N N . GLU A 1 113 ? -6.129 8.683 6.547 1.00 94.88 113 GLU A N 1
ATOM 905 C CA . GLU A 1 113 ? -6.813 8.124 5.390 1.00 94.88 113 GLU A CA 1
ATOM 906 C C . GLU A 1 113 ? -6.313 6.700 5.151 1.00 94.88 113 GLU A C 1
ATOM 908 O O . GLU A 1 113 ? -5.171 6.376 5.508 1.00 94.88 113 GLU A O 1
ATOM 913 N N . ALA A 1 114 ? -7.160 5.861 4.561 1.00 93.62 114 ALA A N 1
ATOM 914 C CA . ALA A 1 114 ? -6.776 4.531 4.107 1.00 93.62 114 ALA A CA 1
ATOM 915 C C . ALA A 1 114 ? -7.224 4.285 2.671 1.00 93.62 114 ALA A C 1
ATOM 917 O O . ALA A 1 114 ? -8.135 4.951 2.184 1.00 93.62 114 ALA A O 1
ATOM 918 N N . ASN A 1 115 ? -6.578 3.329 2.016 1.00 89.06 115 ASN A N 1
ATOM 919 C CA . ASN A 1 115 ? -7.066 2.756 0.771 1.00 89.06 115 ASN A CA 1
ATOM 920 C C . ASN A 1 115 ? -7.532 1.304 0.987 1.00 89.06 115 ASN A C 1
ATOM 922 O O . ASN A 1 115 ? -7.349 0.727 2.064 1.00 89.06 115 ASN A O 1
ATOM 926 N N . ASP A 1 116 ? -8.160 0.724 -0.029 1.00 86.00 116 ASP A N 1
ATOM 927 C CA . ASP A 1 116 ? -8.718 -0.634 -0.011 1.00 86.00 116 ASP A CA 1
ATOM 928 C C . ASP A 1 116 ? -7.639 -1.727 0.080 1.00 86.00 116 ASP A C 1
ATOM 930 O O . ASP A 1 116 ? -7.901 -2.822 0.567 1.00 86.00 116 ASP A O 1
ATOM 934 N N . CYS A 1 117 ? -6.393 -1.408 -0.264 1.00 81.38 117 CYS A N 1
ATOM 935 C CA . CYS A 1 117 ? -5.227 -2.263 -0.057 1.00 81.38 117 CYS A CA 1
ATOM 936 C C . CYS A 1 117 ? -4.814 -2.383 1.423 1.00 81.38 117 CYS A C 1
ATOM 938 O O . CYS A 1 117 ? -3.864 -3.089 1.759 1.00 81.38 117 CYS A O 1
ATOM 940 N N . GLY A 1 118 ? -5.495 -1.672 2.324 1.00 88.19 118 GLY A N 1
ATOM 941 C CA . GLY A 1 118 ? -5.253 -1.731 3.760 1.00 88.19 118 GLY A CA 1
ATOM 942 C C . GLY A 1 118 ? -4.117 -0.834 4.252 1.00 88.19 118 GLY A C 1
ATOM 943 O O . GLY A 1 118 ? -3.710 -0.934 5.415 1.00 88.19 118 GLY A O 1
ATOM 944 N N . ILE A 1 119 ? -3.601 0.055 3.396 1.00 88.56 119 ILE A N 1
ATOM 945 C CA . ILE A 1 119 ? -2.569 1.021 3.773 1.00 88.56 119 ILE A CA 1
ATOM 946 C C . ILE A 1 119 ? -3.223 2.197 4.480 1.00 88.56 119 ILE A C 1
ATOM 948 O O . ILE A 1 119 ? -4.127 2.833 3.951 1.00 88.56 119 ILE A O 1
ATOM 952 N N . ILE A 1 120 ? -2.704 2.535 5.658 1.00 93.44 120 ILE A N 1
ATOM 953 C CA . ILE A 1 120 ? -3.165 3.665 6.465 1.00 93.44 120 ILE A CA 1
ATOM 954 C C . ILE A 1 120 ? -2.056 4.707 6.507 1.00 93.44 120 ILE A C 1
ATOM 956 O O . ILE A 1 120 ? -0.891 4.379 6.744 1.00 93.44 120 ILE A O 1
ATOM 960 N N . ARG A 1 121 ? -2.389 5.983 6.313 1.00 92.69 121 ARG A N 1
ATOM 961 C CA . ARG A 1 121 ? -1.404 7.069 6.386 1.00 92.69 121 ARG A CA 1
ATOM 962 C C . ARG A 1 121 ? -1.980 8.346 6.970 1.00 92.69 121 ARG A C 1
ATOM 964 O O . ARG A 1 121 ? -3.188 8.556 7.021 1.00 92.69 121 ARG A O 1
ATOM 971 N N . ASN A 1 122 ? -1.092 9.239 7.392 1.00 93.94 122 ASN A N 1
ATOM 972 C CA . ASN A 1 122 ? -1.484 10.608 7.694 1.00 93.94 122 ASN A CA 1
ATOM 973 C C . ASN A 1 122 ? -1.822 11.358 6.396 1.00 93.94 122 ASN A C 1
ATOM 975 O O . ASN A 1 122 ? -1.019 11.390 5.463 1.00 93.94 122 ASN A O 1
ATOM 979 N N . ARG A 1 123 ? -2.977 12.020 6.361 1.00 90.50 123 ARG A N 1
ATOM 980 C CA . ARG A 1 123 ? -3.488 12.718 5.177 1.00 90.50 123 ARG A CA 1
ATOM 981 C C . ARG A 1 123 ? -2.629 13.907 4.751 1.00 90.50 123 ARG A C 1
ATOM 983 O O . ARG A 1 123 ? -2.504 14.158 3.555 1.00 90.50 123 ARG A O 1
ATOM 990 N N . LYS A 1 124 ? -2.005 14.618 5.698 1.00 88.25 124 LYS A N 1
ATOM 991 C CA . LYS A 1 124 ? -1.168 15.798 5.419 1.00 88.25 124 LYS A CA 1
ATOM 992 C C . LYS A 1 124 ? 0.275 15.424 5.093 1.00 88.25 124 LYS A C 1
ATOM 994 O O . LYS A 1 124 ? 0.808 15.864 4.084 1.00 88.25 124 LYS A O 1
ATOM 999 N N . THR A 1 125 ? 0.920 14.635 5.951 1.00 87.12 125 THR A N 1
ATOM 1000 C CA . THR A 1 125 ? 2.349 14.301 5.808 1.00 87.12 125 THR A CA 1
ATOM 1001 C C . THR A 1 125 ? 2.595 13.118 4.880 1.00 87.12 125 THR A C 1
ATOM 1003 O O . THR A 1 125 ? 3.741 12.851 4.536 1.00 87.12 125 THR A O 1
ATOM 1006 N N . LYS A 1 126 ? 1.537 12.381 4.512 1.00 83.06 126 LYS A N 1
ATOM 1007 C CA . LYS A 1 126 ? 1.578 11.145 3.714 1.00 83.06 126 LYS A CA 1
ATOM 1008 C C . LYS A 1 126 ? 2.416 10.018 4.331 1.00 83.06 126 LYS A C 1
ATOM 1010 O O . LYS A 1 126 ? 2.652 9.001 3.685 1.00 83.06 126 LYS A O 1
ATOM 10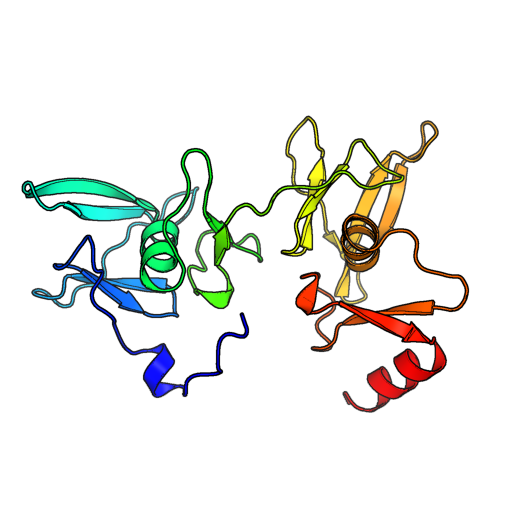15 N N . LYS A 1 127 ? 2.810 10.153 5.604 1.00 85.69 127 LYS A N 1
ATOM 1016 C CA . LYS A 1 127 ? 3.519 9.118 6.362 1.00 85.69 127 LYS A CA 1
ATOM 1017 C C . LYS A 1 127 ? 2.615 7.902 6.567 1.00 85.69 127 LYS A C 1
ATOM 1019 O O . LYS A 1 127 ? 1.569 8.033 7.204 1.00 85.69 127 LYS A O 1
ATOM 1024 N N . VAL A 1 128 ? 3.053 6.745 6.070 1.00 87.50 128 VAL A N 1
ATOM 1025 C CA . VAL A 1 128 ? 2.412 5.442 6.306 1.00 87.50 128 VAL A CA 1
ATOM 1026 C C . VAL A 1 128 ? 2.511 5.068 7.786 1.00 87.50 128 VAL A C 1
ATOM 1028 O O . VAL A 1 128 ? 3.505 5.360 8.456 1.00 87.50 128 VAL A O 1
ATOM 1031 N N . LEU A 1 129 ? 1.446 4.463 8.300 1.00 92.06 129 LEU A N 1
ATOM 1032 C CA . LEU A 1 129 ? 1.261 4.080 9.692 1.00 92.06 129 LEU A CA 1
ATOM 1033 C C . LEU A 1 129 ? 1.025 2.577 9.790 1.00 92.06 129 LEU A C 1
ATOM 1035 O O . LEU A 1 129 ? 0.511 1.957 8.865 1.00 92.06 129 LEU A O 1
ATOM 1039 N N . GLY A 1 130 ? 1.343 2.021 10.953 1.00 92.25 130 GLY A N 1
ATOM 1040 C CA . GLY A 1 130 ? 1.119 0.612 11.244 1.00 92.25 130 GLY A CA 1
ATOM 1041 C C . GLY A 1 130 ? 2.364 -0.037 11.821 1.00 92.25 130 GLY A C 1
ATOM 1042 O O . GLY A 1 130 ? 3.459 0.099 11.284 1.00 92.25 130 GLY A O 1
ATOM 1043 N N . SER A 1 131 ? 2.188 -0.752 12.921 1.00 89.50 131 SER A N 1
ATOM 1044 C CA . SER A 1 131 ? 3.185 -1.666 13.462 1.00 89.50 131 SER A CA 1
ATOM 1045 C C . SER A 1 131 ? 2.486 -2.923 13.947 1.00 89.50 131 SER A C 1
ATOM 1047 O O . SER A 1 131 ? 1.421 -2.842 14.563 1.00 89.50 131 SER A O 1
ATOM 1049 N N . MET A 1 132 ? 3.083 -4.079 13.681 1.00 92.38 132 MET A N 1
ATOM 1050 C CA . MET A 1 132 ? 2.580 -5.346 14.197 1.00 92.38 132 MET A CA 1
ATOM 1051 C C . MET A 1 132 ? 2.703 -5.374 15.724 1.00 92.38 132 MET A C 1
ATOM 1053 O O . MET A 1 132 ? 3.713 -4.936 16.276 1.00 92.38 132 MET A O 1
ATOM 1057 N N . ASN A 1 133 ? 1.675 -5.867 16.407 1.00 89.62 133 ASN A N 1
ATOM 1058 C CA . ASN A 1 133 ? 1.740 -6.167 17.833 1.00 89.62 133 ASN A CA 1
ATOM 1059 C C . ASN A 1 133 ? 2.177 -7.625 18.074 1.00 89.62 133 ASN A C 1
ATOM 1061 O O . ASN A 1 133 ? 2.268 -8.428 17.150 1.00 89.62 133 ASN A O 1
ATOM 1065 N N . ASN A 1 134 ? 2.369 -7.999 19.340 1.00 89.38 134 ASN A N 1
ATOM 1066 C CA . ASN A 1 134 ? 2.776 -9.360 19.723 1.00 89.38 134 ASN A CA 1
ATOM 1067 C C . ASN A 1 134 ? 1.737 -10.451 19.385 1.00 89.38 134 ASN A C 1
ATOM 1069 O O . ASN A 1 134 ? 2.016 -11.630 19.558 1.00 89.38 134 ASN A O 1
ATOM 1073 N N . MET A 1 135 ? 0.538 -10.068 18.937 1.00 85.88 135 MET A N 1
ATOM 1074 C CA . MET A 1 135 ? -0.550 -10.970 18.552 1.00 85.88 135 MET A CA 1
ATOM 1075 C C . MET A 1 135 ? -0.716 -11.071 17.024 1.00 85.88 135 MET A C 1
ATOM 1077 O O . MET A 1 135 ? -1.703 -11.634 16.565 1.00 85.88 135 MET A O 1
ATOM 1081 N N . GLY A 1 136 ? 0.195 -10.487 16.235 1.00 87.25 136 GLY A N 1
ATOM 1082 C CA . GLY A 1 136 ? 0.160 -10.526 14.767 1.00 87.25 136 GLY A CA 1
ATOM 1083 C C . GLY A 1 136 ? -0.720 -9.460 14.105 1.00 87.25 136 GLY A C 1
ATOM 1084 O O . GLY A 1 136 ? -0.714 -9.329 12.885 1.00 87.25 136 GLY A O 1
ATOM 1085 N N . TYR A 1 137 ? -1.440 -8.642 14.876 1.00 90.38 137 TYR A N 1
ATOM 1086 C CA . TYR A 1 137 ? -2.307 -7.599 14.327 1.00 90.38 137 TYR A CA 1
ATOM 1087 C C . TYR A 1 137 ? -1.541 -6.305 14.076 1.00 90.38 137 TYR A C 1
ATOM 1089 O O . TYR A 1 137 ? -0.782 -5.832 14.927 1.00 90.38 137 TYR A O 1
ATOM 1097 N N . ILE A 1 138 ? -1.826 -5.658 12.948 1.00 93.50 138 ILE A N 1
ATOM 1098 C CA . ILE A 1 138 ? -1.374 -4.288 12.706 1.00 93.50 138 ILE A CA 1
ATOM 1099 C C . ILE A 1 138 ? -2.145 -3.325 13.611 1.00 93.50 138 ILE A C 1
ATOM 1101 O O . ILE A 1 138 ? -3.379 -3.304 13.637 1.00 93.50 138 ILE A O 1
ATOM 1105 N N . ARG A 1 139 ? -1.400 -2.493 14.339 1.00 96.69 139 ARG A N 1
ATOM 1106 C CA . ARG A 1 139 ? -1.910 -1.398 15.162 1.00 96.69 139 ARG A CA 1
ATOM 1107 C C . ARG A 1 139 ? -1.433 -0.070 14.598 1.00 96.69 139 ARG A C 1
ATOM 1109 O O . ARG A 1 139 ? -0.272 0.067 14.221 1.00 96.69 139 ARG A O 1
ATOM 1116 N N . VAL A 1 140 ? -2.318 0.917 14.578 1.00 96.12 140 VAL A N 1
ATOM 1117 C CA . VAL A 1 140 ? -1.998 2.300 14.215 1.00 96.12 140 VAL A CA 1
ATOM 1118 C C . VAL A 1 140 ? -2.185 3.204 15.421 1.00 96.12 140 VAL A C 1
ATOM 1120 O O . VAL A 1 140 ? -3.079 2.984 16.232 1.00 96.12 140 VAL A O 1
ATOM 1123 N N . THR A 1 141 ? -1.346 4.226 15.545 1.00 95.75 141 THR A N 1
ATOM 1124 C CA . THR A 1 141 ? -1.534 5.279 16.546 1.00 95.75 141 THR A CA 1
ATOM 1125 C C . THR A 1 141 ? -2.082 6.506 15.841 1.00 95.75 141 THR A C 1
ATOM 1127 O O . THR A 1 141 ? -1.406 7.092 14.991 1.00 95.75 141 THR A O 1
ATOM 1130 N N . VAL A 1 142 ? -3.309 6.881 16.187 1.00 95.06 142 VAL A N 1
ATOM 1131 C CA . VAL A 1 142 ? -4.028 8.011 15.595 1.00 95.06 142 VAL A CA 1
ATOM 1132 C C . VAL A 1 142 ? -4.338 9.048 16.660 1.00 95.06 142 VAL A C 1
ATOM 1134 O O . VAL A 1 142 ? -4.531 8.722 17.829 1.00 95.06 142 VAL A O 1
ATOM 1137 N N . ARG A 1 143 ? -4.365 10.319 16.276 1.00 92.50 143 ARG A N 1
ATOM 1138 C CA . ARG A 1 143 ? -4.854 11.391 17.138 1.00 92.50 143 ARG A CA 1
ATOM 1139 C C . ARG A 1 143 ? -6.369 11.251 17.284 1.00 92.50 143 ARG A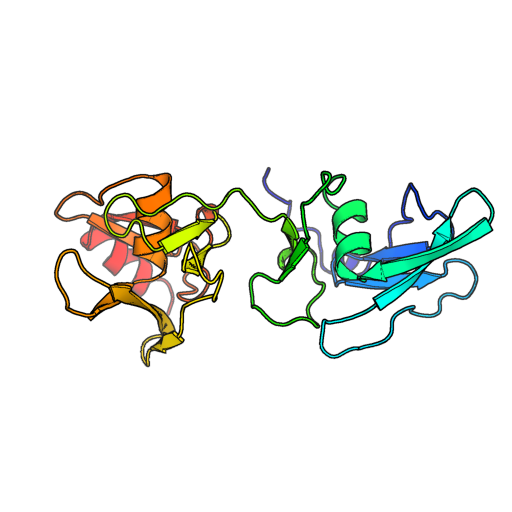 C 1
ATOM 1141 O O . ARG A 1 143 ? -7.072 11.201 16.278 1.00 92.50 143 ARG A O 1
ATOM 1148 N N . GLY A 1 144 ? -6.848 11.161 18.521 1.00 81.06 144 GLY A N 1
ATOM 1149 C CA . GLY A 1 144 ? -8.276 11.158 18.822 1.00 81.06 144 GLY A CA 1
ATOM 1150 C C . GLY A 1 144 ? -8.915 12.531 18.599 1.00 81.06 144 GLY A C 1
ATOM 1151 O O . GLY A 1 144 ? -8.254 13.491 18.214 1.00 81.06 144 GLY A O 1
ATOM 1152 N N . THR A 1 145 ? -10.208 12.643 18.902 1.00 71.50 145 THR A N 1
ATOM 1153 C CA . THR A 1 145 ? -10.981 13.897 18.786 1.00 71.50 145 THR A CA 1
ATOM 1154 C C . THR A 1 145 ? -10.553 14.987 19.781 1.00 71.50 145 THR A C 1
ATOM 1156 O O . THR A 1 145 ? -10.954 16.140 19.650 1.00 71.50 145 THR A O 1
ATOM 1159 N N . ARG A 1 146 ? -9.731 14.636 20.780 1.00 71.81 146 ARG A N 1
ATOM 1160 C CA . ARG A 1 146 ? -9.086 15.556 21.731 1.00 71.81 146 ARG A CA 1
ATOM 1161 C C . ARG A 1 146 ? -7.588 15.693 21.413 1.00 71.81 146 ARG A C 1
ATOM 1163 O O . ARG A 1 146 ? -7.153 15.567 20.273 1.00 71.81 146 ARG A O 1
ATOM 1170 N N . THR A 1 147 ? -6.766 15.979 22.416 1.00 74.81 147 THR A N 1
ATOM 1171 C CA . THR A 1 147 ? -5.305 16.069 22.275 1.00 74.81 147 THR A CA 1
ATOM 1172 C C . THR A 1 147 ? -4.593 14.719 22.323 1.00 74.81 147 THR A C 1
ATOM 1174 O O . THR A 1 147 ? -3.409 14.666 22.000 1.00 74.81 147 THR A O 1
ATOM 1177 N N . ASP A 1 148 ? -5.295 13.647 22.685 1.00 86.69 148 ASP A N 1
ATOM 1178 C CA . ASP A 1 148 ? -4.677 12.364 23.013 1.00 86.69 148 ASP A CA 1
ATOM 1179 C C . ASP A 1 148 ? -4.437 11.494 21.773 1.00 86.69 148 ASP A C 1
ATOM 1181 O O . ASP A 1 148 ? -5.148 11.579 20.766 1.00 86.69 148 ASP A O 1
ATOM 1185 N N . PHE A 1 149 ? -3.434 10.623 21.859 1.00 90.94 149 PHE A N 1
ATOM 1186 C CA . PHE A 1 149 ? -3.172 9.589 20.862 1.00 90.94 149 PHE A CA 1
ATOM 1187 C C . PHE A 1 149 ? -3.792 8.266 21.308 1.00 90.94 149 PHE A C 1
ATOM 1189 O O . PHE A 1 149 ? -3.619 7.840 22.447 1.00 90.94 149 PHE A O 1
ATOM 1196 N N . VAL A 1 150 ? -4.486 7.597 20.392 1.00 92.19 150 VAL A N 1
ATOM 1197 C CA . VAL A 1 150 ? -5.173 6.327 20.629 1.00 92.19 150 VAL A CA 1
ATOM 1198 C C . VAL A 1 150 ? -4.563 5.259 19.730 1.00 92.19 150 VAL A C 1
ATOM 1200 O O . VAL A 1 150 ? -4.362 5.467 18.533 1.00 92.19 150 VAL A O 1
ATOM 1203 N N . SER A 1 151 ? -4.269 4.095 20.309 1.00 93.75 151 SER A N 1
ATOM 1204 C CA . SER A 1 151 ? -3.908 2.909 19.534 1.00 93.75 151 SER A CA 1
ATOM 1205 C C . SER A 1 151 ? -5.179 2.253 18.988 1.00 93.75 151 SER A C 1
ATOM 1207 O O . SER A 1 151 ? -6.099 1.952 19.749 1.00 93.75 151 SER A O 1
ATOM 1209 N N . TYR A 1 152 ? -5.212 1.982 17.687 1.00 95.44 152 TYR A N 1
ATOM 1210 C CA . TYR A 1 152 ? -6.367 1.460 16.962 1.00 95.44 152 TYR A CA 1
ATOM 1211 C C . TYR A 1 152 ? -5.989 0.247 16.102 1.00 95.44 152 TYR A C 1
ATOM 1213 O O . TYR A 1 152 ? -4.836 0.096 15.697 1.00 95.44 152 TYR A O 1
ATOM 1221 N N . ASN A 1 153 ? -6.946 -0.646 15.843 1.00 96.50 153 ASN A N 1
ATOM 1222 C CA . ASN A 1 153 ? -6.721 -1.823 14.998 1.00 96.50 153 ASN A CA 1
ATOM 1223 C C . ASN A 1 153 ? -6.700 -1.424 13.520 1.00 96.50 153 ASN A C 1
ATOM 1225 O O . ASN A 1 153 ? -7.631 -0.769 13.060 1.00 96.50 153 ASN A O 1
ATOM 1229 N N . GLY A 1 154 ? -5.681 -1.870 12.782 1.00 97.12 154 GLY A N 1
ATOM 1230 C CA . GLY A 1 154 ? -5.524 -1.571 11.356 1.00 97.12 154 GLY A CA 1
ATOM 1231 C C . GLY A 1 154 ? -6.702 -2.069 10.520 1.00 97.12 154 GLY A C 1
ATOM 1232 O O . GLY A 1 154 ? -7.332 -1.278 9.832 1.00 97.12 154 GLY A O 1
ATOM 1233 N N . HIS A 1 155 ? -7.082 -3.342 10.662 1.00 96.38 155 HIS A N 1
ATOM 1234 C CA . HIS A 1 155 ? -8.238 -3.907 9.952 1.00 96.38 155 HIS A CA 1
ATOM 1235 C C . HIS A 1 155 ? -9.549 -3.152 10.232 1.00 96.38 155 HIS A C 1
ATOM 1237 O O . HIS A 1 155 ? -10.327 -2.914 9.316 1.00 96.38 155 HIS A O 1
ATOM 1243 N N . ARG A 1 156 ? -9.792 -2.718 11.481 1.00 97.62 156 ARG A N 1
ATOM 1244 C CA . ARG A 1 156 ? -10.989 -1.923 11.812 1.00 97.62 156 ARG A CA 1
ATOM 1245 C C . ARG A 1 156 ? -10.941 -0.554 11.154 1.00 97.62 156 ARG A C 1
ATOM 1247 O O . ARG A 1 156 ? -11.947 -0.135 10.608 1.00 97.62 156 ARG A O 1
ATOM 1254 N N . PHE A 1 157 ? -9.784 0.107 11.198 1.00 97.56 157 PHE A N 1
ATOM 1255 C CA . PHE A 1 157 ? -9.588 1.406 10.561 1.00 97.56 157 PHE A CA 1
ATOM 1256 C C . PHE A 1 157 ? -9.923 1.336 9.068 1.00 97.56 157 PHE A C 1
ATOM 1258 O O . PHE A 1 157 ? -10.674 2.164 8.569 1.00 97.56 157 PHE A O 1
ATOM 1265 N N . VAL A 1 158 ? -9.377 0.338 8.366 1.00 96.44 158 VAL A N 1
ATOM 1266 C CA . VAL A 1 158 ? -9.617 0.147 6.929 1.00 96.44 158 VAL A CA 1
ATOM 1267 C C . VAL A 1 158 ? -11.092 -0.139 6.679 1.00 96.44 158 VAL A C 1
ATOM 1269 O O . VAL A 1 158 ? -11.708 0.544 5.872 1.00 96.44 158 VAL A O 1
ATOM 1272 N N . TYR A 1 159 ? -11.692 -1.078 7.413 1.00 97.50 159 TYR A N 1
ATOM 1273 C CA . TYR A 1 159 ? -13.114 -1.383 7.262 1.00 97.50 159 TYR A CA 1
ATOM 1274 C C . TYR A 1 159 ? -13.997 -0.143 7.470 1.00 97.50 159 TYR A C 1
ATOM 1276 O O . TYR A 1 159 ? -14.890 0.117 6.670 1.00 97.50 159 TYR A O 1
ATOM 1284 N N . GLU A 1 160 ? -13.738 0.643 8.517 1.00 97.38 160 GLU A N 1
ATOM 1285 C CA . GLU A 1 160 ? -14.541 1.822 8.860 1.00 97.38 160 GLU A CA 1
ATOM 1286 C C . GLU A 1 160 ? -14.427 2.954 7.833 1.00 97.38 160 GLU A C 1
ATOM 1288 O O . GLU A 1 160 ? -15.385 3.704 7.658 1.00 97.38 160 GLU A O 1
ATOM 1293 N N . VAL A 1 161 ? -13.299 3.059 7.124 1.00 96.25 161 VAL A N 1
ATOM 1294 C CA . VAL A 1 161 ? -13.121 4.016 6.021 1.00 96.25 161 VAL A CA 1
ATOM 1295 C C . VAL A 1 161 ? -14.103 3.742 4.878 1.00 96.25 161 VAL A C 1
ATOM 1297 O O . VAL A 1 161 ? -14.696 4.686 4.367 1.00 96.25 161 VAL A O 1
ATOM 1300 N N . PHE A 1 162 ? -14.316 2.475 4.511 1.00 94.62 162 PHE A N 1
ATOM 1301 C CA . PHE A 1 162 ? -15.128 2.109 3.340 1.00 94.62 162 PHE A CA 1
ATOM 1302 C C . PHE A 1 162 ? -16.575 1.738 3.672 1.00 94.62 162 PHE A C 1
ATOM 1304 O O . PHE A 1 162 ? -17.479 2.007 2.886 1.00 94.62 162 PHE A O 1
ATOM 1311 N N . ASN A 1 163 ? -16.804 1.128 4.835 1.00 94.88 163 ASN A N 1
ATOM 1312 C CA . ASN A 1 163 ? -18.105 0.584 5.231 1.00 94.88 163 ASN A CA 1
ATOM 1313 C C . ASN A 1 163 ? -18.750 1.349 6.399 1.00 94.88 163 ASN A C 1
ATOM 1315 O O . ASN A 1 163 ? -19.875 1.041 6.794 1.00 94.88 163 ASN A O 1
ATOM 1319 N N . GLY A 1 164 ? -18.057 2.340 6.967 1.00 94.06 164 GLY A N 1
ATOM 1320 C CA . GLY A 1 164 ? -18.539 3.110 8.110 1.00 94.06 164 GLY A CA 1
ATOM 1321 C C . GLY A 1 164 ? -18.455 2.363 9.447 1.00 94.06 164 GLY A C 1
ATOM 1322 O O . GLY A 1 164 ? -17.750 1.367 9.605 1.00 94.06 164 GLY A O 1
ATOM 1323 N N . SER A 1 165 ? -19.163 2.878 10.455 1.00 94.62 165 SER A N 1
ATOM 1324 C CA . SER A 1 165 ? -19.087 2.382 11.835 1.00 94.62 165 SER A CA 1
ATOM 1325 C C . SER A 1 165 ? -19.465 0.905 11.963 1.00 94.62 165 SER A C 1
ATOM 1327 O O . SER A 1 165 ? -20.537 0.497 11.519 1.00 94.62 165 SER A O 1
ATOM 1329 N N . ILE A 1 166 ? -18.641 0.130 12.669 1.00 96.00 166 ILE A N 1
ATOM 1330 C CA . ILE A 1 166 ? -18.923 -1.275 12.980 1.00 96.00 166 ILE A CA 1
ATOM 1331 C C . ILE A 1 166 ? -20.039 -1.338 14.043 1.00 96.00 166 ILE A C 1
ATOM 1333 O O . ILE A 1 166 ? -19.836 -0.814 15.143 1.00 96.00 166 ILE A O 1
ATOM 1337 N N . PRO A 1 167 ? -21.195 -1.976 13.767 1.00 94.44 167 PRO A N 1
ATOM 1338 C CA . PRO A 1 167 ? -22.282 -2.092 14.735 1.00 94.44 167 PRO A CA 1
ATOM 1339 C C . PRO A 1 167 ? -21.888 -2.819 16.028 1.00 94.44 167 PRO A C 1
ATOM 1341 O O . PRO A 1 167 ? -21.015 -3.690 16.050 1.00 94.44 167 PRO A O 1
ATOM 1344 N N . ASN A 1 168 ? -22.589 -2.497 17.117 1.00 92.31 168 ASN A N 1
ATOM 1345 C CA . ASN A 1 168 ? -22.376 -3.131 18.417 1.00 92.31 168 ASN A CA 1
ATOM 1346 C C . ASN A 1 168 ? -22.576 -4.654 18.344 1.00 92.31 168 ASN A C 1
ATOM 1348 O O . ASN A 1 168 ? -23.532 -5.141 17.748 1.00 92.31 168 ASN A O 1
ATOM 1352 N N . GLY A 1 169 ? -21.684 -5.404 18.997 1.00 91.25 169 GLY A N 1
ATOM 1353 C CA . GLY A 1 169 ? -21.727 -6.872 19.035 1.00 91.25 169 GLY A CA 1
ATOM 1354 C C . GLY A 1 169 ? -21.086 -7.571 17.830 1.00 91.25 169 GLY A C 1
ATOM 1355 O O . GLY A 1 169 ? -20.914 -8.791 17.871 1.00 91.25 169 GLY A O 1
ATOM 1356 N N . LEU A 1 170 ? -20.675 -6.818 16.805 1.00 96.06 170 LEU A N 1
ATOM 1357 C CA . LEU A 1 170 ? -19.966 -7.334 15.637 1.00 96.06 170 LEU A CA 1
ATOM 1358 C C . LEU A 1 170 ? -18.463 -7.041 15.704 1.00 96.06 170 LEU A C 1
ATOM 1360 O O . LEU A 1 170 ? -18.001 -6.104 16.364 1.00 96.06 170 LEU A O 1
ATOM 1364 N N . VAL A 1 171 ? -17.688 -7.879 15.023 1.00 95.69 171 VAL A N 1
ATOM 1365 C CA . VAL A 1 171 ? -16.231 -7.786 14.909 1.00 95.69 171 VAL A CA 1
ATOM 1366 C C . VAL A 1 171 ? -15.815 -7.976 13.457 1.00 95.69 171 VAL A C 1
ATOM 1368 O O . VAL A 1 171 ? -16.572 -8.514 12.655 1.00 95.69 171 VAL A O 1
ATOM 1371 N N . ILE A 1 172 ? -14.609 -7.526 13.127 1.00 96.56 172 ILE A N 1
ATOM 1372 C CA . ILE A 1 172 ? -14.024 -7.737 11.805 1.00 96.56 172 ILE A CA 1
ATOM 1373 C C . ILE A 1 172 ? -13.102 -8.949 11.875 1.00 96.56 172 ILE A C 1
ATOM 1375 O O . ILE A 1 172 ? -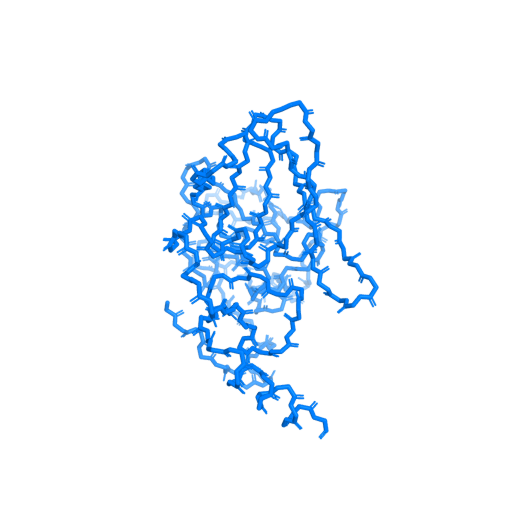12.251 -9.013 12.764 1.00 96.56 172 ILE A O 1
ATOM 1379 N N . ASN A 1 173 ? -13.291 -9.882 10.950 1.00 94.88 173 ASN A N 1
ATOM 1380 C CA . ASN A 1 173 ? -12.476 -11.076 10.773 1.00 94.88 173 ASN A CA 1
ATOM 1381 C C . ASN A 1 173 ? -11.653 -10.983 9.479 1.00 94.88 173 ASN A C 1
ATOM 1383 O O . ASN A 1 173 ? -12.080 -10.353 8.512 1.00 94.88 173 ASN A O 1
ATOM 1387 N N . HIS A 1 174 ? -10.495 -11.645 9.469 1.00 93.19 174 HIS A N 1
ATOM 1388 C CA . HIS A 1 174 ? -9.666 -11.854 8.283 1.00 93.19 174 HIS A CA 1
ATOM 1389 C C . HIS A 1 174 ? -10.065 -13.171 7.615 1.00 93.19 174 HIS A C 1
ATOM 1391 O O . HIS A 1 174 ? -9.918 -14.234 8.220 1.00 93.19 174 HIS A O 1
ATOM 1397 N N . ILE A 1 175 ? -10.552 -13.122 6.376 1.00 91.62 175 ILE A N 1
ATOM 1398 C CA . ILE A 1 175 ? -11.066 -14.298 5.652 1.00 91.62 175 ILE A CA 1
ATOM 1399 C C . ILE A 1 175 ? -9.971 -15.363 5.497 1.00 91.62 175 ILE A C 1
ATOM 1401 O O . ILE A 1 175 ? -10.214 -16.547 5.731 1.00 91.62 175 ILE A O 1
ATOM 1405 N N . ASN A 1 176 ? -8.749 -14.945 5.159 1.00 87.50 176 ASN A N 1
ATOM 1406 C CA . ASN A 1 176 ? -7.595 -15.833 4.997 1.00 87.50 176 ASN A CA 1
ATOM 1407 C C . ASN A 1 176 ? -6.850 -16.172 6.304 1.00 87.50 176 ASN A C 1
ATOM 1409 O O . ASN A 1 176 ? -5.808 -16.820 6.249 1.00 87.50 176 ASN A O 1
ATOM 1413 N N . ASN A 1 177 ? -7.349 -15.738 7.469 1.00 87.38 177 ASN A N 1
ATOM 1414 C CA . ASN A 1 177 ? -6.709 -15.889 8.784 1.00 87.38 177 ASN A CA 1
ATOM 1415 C C . ASN A 1 177 ? -5.313 -15.242 8.935 1.00 87.38 177 ASN A C 1
ATOM 1417 O O . ASN A 1 177 ? -4.615 -15.522 9.911 1.00 87.38 177 ASN A O 1
ATOM 1421 N N . ILE A 1 178 ? -4.908 -14.353 8.023 1.00 86.38 178 ILE A N 1
ATOM 1422 C CA . ILE A 1 178 ? -3.643 -13.612 8.096 1.00 86.38 178 ILE A CA 1
ATOM 1423 C C . ILE A 1 178 ? -3.921 -12.214 8.662 1.00 86.38 178 ILE A C 1
ATOM 1425 O O . ILE A 1 178 ? -4.415 -11.329 7.969 1.00 86.38 178 ILE A O 1
ATOM 1429 N N . GLN A 1 179 ? -3.558 -11.982 9.928 1.00 90.12 179 GLN A N 1
ATOM 1430 C CA . GLN A 1 179 ? -3.909 -10.760 10.679 1.00 90.12 179 GLN A CA 1
ATOM 1431 C C . GLN A 1 179 ? -3.215 -9.486 10.165 1.00 90.12 179 GLN A C 1
ATOM 1433 O O . GLN A 1 179 ? -3.587 -8.366 10.538 1.00 90.12 179 GLN A O 1
ATOM 1438 N N . THR A 1 180 ? -2.181 -9.649 9.340 1.00 86.56 180 THR A N 1
ATOM 1439 C CA . THR A 1 180 ? -1.450 -8.553 8.698 1.00 86.56 180 THR A CA 1
ATOM 1440 C C . THR A 1 180 ? -2.056 -8.124 7.370 1.00 86.56 180 THR A C 1
ATOM 1442 O O . THR A 1 180 ? -1.751 -7.029 6.903 1.00 86.56 180 THR A O 1
ATOM 1445 N N . ASP A 1 181 ? -2.896 -8.963 6.766 1.00 85.31 181 ASP A N 1
ATOM 1446 C CA . ASP A 1 181 ? -3.512 -8.707 5.471 1.00 85.31 181 ASP A CA 1
ATOM 1447 C C . ASP A 1 181 ? -4.813 -7.917 5.652 1.00 85.31 181 ASP A C 1
ATOM 1449 O O . ASP A 1 181 ? -5.907 -8.471 5.717 1.00 85.31 181 ASP A O 1
ATOM 1453 N N . ASN A 1 182 ? -4.687 -6.597 5.787 1.00 91.88 182 ASN A N 1
ATOM 1454 C CA . ASN A 1 182 ? -5.827 -5.708 6.023 1.00 91.88 182 ASN A CA 1
ATOM 1455 C C . ASN A 1 182 ? -6.495 -5.213 4.734 1.00 91.88 182 ASN A C 1
ATOM 1457 O O . ASN A 1 182 ? -7.177 -4.189 4.787 1.00 91.88 182 ASN A O 1
ATOM 1461 N N . ARG A 1 183 ? -6.286 -5.877 3.590 1.00 88.44 183 ARG A N 1
ATOM 1462 C CA . ARG A 1 183 ? -7.002 -5.537 2.356 1.00 88.44 183 ARG A CA 1
ATOM 1463 C C . ARG A 1 183 ? -8.503 -5.640 2.592 1.00 88.44 183 ARG A C 1
ATOM 1465 O O . ARG A 1 183 ? -8.957 -6.610 3.190 1.00 88.44 183 ARG A O 1
ATOM 1472 N N . LEU A 1 184 ? -9.272 -4.673 2.104 1.00 90.75 184 LEU A N 1
ATOM 1473 C CA . LEU A 1 184 ? -10.718 -4.592 2.302 1.00 90.75 184 LEU A CA 1
ATOM 1474 C C . LEU A 1 184 ? -11.428 -5.877 1.853 1.00 90.75 184 LEU A C 1
ATOM 1476 O O . LEU A 1 184 ? -12.303 -6.362 2.561 1.00 90.75 184 LEU A O 1
ATOM 1480 N N . GLU A 1 185 ? -11.001 -6.462 0.730 1.00 88.50 185 GLU A N 1
ATOM 1481 C CA . GLU A 1 185 ? -11.519 -7.735 0.203 1.00 88.50 185 GLU A CA 1
ATOM 1482 C C . GLU A 1 185 ? -11.273 -8.944 1.121 1.00 88.50 185 GLU A C 1
ATOM 1484 O O . GLU A 1 185 ? -11.981 -9.942 1.021 1.00 88.50 185 GLU A O 1
ATOM 1489 N N . ASN A 1 186 ? -10.290 -8.858 2.022 1.00 90.81 186 ASN A N 1
ATOM 1490 C CA . ASN A 1 186 ? -9.957 -9.896 2.995 1.00 90.81 186 ASN A CA 1
ATOM 1491 C C . ASN A 1 186 ? -10.648 -9.676 4.354 1.00 90.81 186 ASN A C 1
ATOM 1493 O O . ASN A 1 186 ? -10.467 -10.473 5.276 1.00 90.81 186 ASN A O 1
ATOM 1497 N N . LEU A 1 187 ? -11.425 -8.602 4.509 1.00 94.56 187 LEU A N 1
ATOM 1498 C CA . LEU A 1 187 ? -12.109 -8.271 5.753 1.00 94.56 187 LEU A CA 1
ATOM 1499 C C . LEU A 1 187 ? -13.601 -8.566 5.643 1.00 94.56 187 LEU A C 1
ATOM 1501 O O . LEU A 1 187 ? -14.278 -8.136 4.714 1.00 94.56 187 LEU A O 1
ATOM 1505 N N . GLU A 1 188 ? -14.140 -9.242 6.650 1.00 95.88 188 GLU A N 1
ATOM 1506 C CA . GLU A 1 188 ? -15.573 -9.501 6.766 1.00 95.88 188 GLU A CA 1
ATOM 1507 C C . GLU A 1 188 ? -16.081 -9.108 8.152 1.00 95.88 188 GLU A C 1
ATOM 1509 O O . GLU A 1 188 ? -15.371 -9.226 9.153 1.00 95.88 188 GLU A O 1
ATOM 1514 N N . ILE A 1 189 ? -17.329 -8.651 8.222 1.00 96.19 189 ILE A N 1
ATOM 1515 C CA . ILE A 1 189 ? -18.000 -8.408 9.493 1.00 96.19 189 ILE A CA 1
ATOM 1516 C C . ILE A 1 189 ? -18.717 -9.677 9.948 1.00 96.19 189 ILE A C 1
ATOM 1518 O O . ILE A 1 189 ? -19.494 -10.270 9.205 1.00 96.19 189 ILE A O 1
ATOM 1522 N N . VAL A 1 190 ? -18.455 -10.097 11.180 1.00 95.56 190 VAL A N 1
ATOM 1523 C CA . VAL A 1 190 ? -19.017 -11.316 11.770 1.00 95.56 190 VAL A CA 1
ATOM 1524 C C . VAL A 1 190 ? -19.447 -11.064 13.210 1.00 95.56 190 VAL A C 1
ATOM 1526 O O . VAL A 1 190 ? -19.018 -10.111 13.865 1.00 95.56 190 VAL A O 1
ATOM 1529 N N . THR A 1 191 ? -20.283 -11.942 13.747 1.00 95.31 191 THR A N 1
ATOM 1530 C CA . THR A 1 191 ? -20.552 -11.985 15.186 1.00 95.31 191 THR A CA 1
ATOM 1531 C C . THR A 1 191 ? -19.340 -12.526 15.949 1.00 95.31 191 THR A C 1
ATOM 1533 O O . THR A 1 191 ? -18.521 -13.283 15.421 1.00 95.31 191 THR A O 1
ATOM 1536 N N . GLN A 1 192 ? -19.238 -12.210 17.243 1.00 89.75 192 GLN A N 1
ATOM 1537 C CA . GLN A 1 192 ? -18.185 -12.790 18.089 1.00 89.75 192 GLN A CA 1
ATOM 1538 C C . GLN A 1 192 ? -18.234 -14.326 18.118 1.00 89.75 192 GLN A C 1
ATOM 1540 O O . GLN A 1 192 ? -17.190 -14.977 18.143 1.00 89.75 192 GLN A O 1
ATOM 1545 N N . GLN A 1 193 ? -19.436 -14.914 18.090 1.00 89.69 193 GLN A N 1
ATOM 1546 C CA . GLN A 1 193 ? -19.602 -16.366 18.098 1.00 89.69 193 GLN A CA 1
ATOM 1547 C C . GLN A 1 193 ? -19.041 -17.005 16.820 1.00 89.69 193 GLN A C 1
ATOM 1549 O O . GLN A 1 193 ? -18.360 -18.028 16.897 1.00 89.69 193 GLN A O 1
ATOM 1554 N N . GLU A 1 194 ? -19.295 -16.405 15.658 1.00 91.19 194 GLU A N 1
ATOM 1555 C CA . GLU A 1 194 ? -18.742 -16.861 14.378 1.00 91.19 194 GLU A CA 1
ATOM 1556 C C . GLU A 1 194 ? -17.224 -16.713 14.342 1.00 91.19 194 GLU A C 1
ATOM 1558 O O . GLU A 1 194 ? -16.539 -17.661 13.962 1.00 91.19 194 GLU A O 1
ATOM 1563 N N . ASN A 1 195 ? -16.692 -15.583 14.817 1.00 88.50 195 ASN A N 1
ATOM 1564 C CA . ASN A 1 195 ? -15.250 -15.347 14.876 1.00 88.50 195 ASN A CA 1
ATOM 1565 C C . ASN A 1 195 ? -14.525 -16.424 15.702 1.00 88.50 195 ASN A C 1
ATOM 1567 O O . ASN A 1 195 ? -13.522 -16.992 15.274 1.00 88.50 195 ASN A O 1
ATOM 1571 N N . VAL A 1 196 ? -15.077 -16.779 16.869 1.00 86.12 196 VAL A N 1
ATOM 1572 C CA . VAL A 1 196 ? -14.530 -17.849 17.721 1.00 86.12 196 VAL A CA 1
ATOM 1573 C C . VAL A 1 196 ? -14.613 -19.217 17.041 1.00 86.12 196 VAL A C 1
ATOM 1575 O O . VAL A 1 196 ? -13.697 -20.025 17.187 1.00 86.12 196 VAL A O 1
ATOM 1578 N N . ARG A 1 197 ? -15.693 -19.507 16.305 1.00 85.69 197 ARG A N 1
ATOM 1579 C CA . ARG A 1 197 ? -15.815 -20.763 15.546 1.00 85.69 197 ARG A CA 1
ATOM 1580 C C . ARG A 1 197 ? -14.771 -20.845 14.434 1.00 85.69 197 ARG A C 1
ATOM 1582 O O . ARG A 1 197 ? -14.135 -21.884 14.300 1.00 85.69 197 ARG A O 1
ATOM 1589 N N . LYS A 1 198 ? -14.558 -19.755 13.691 1.00 81.00 198 LYS A N 1
ATOM 1590 C CA . LYS A 1 198 ? -13.555 -19.680 12.618 1.00 81.00 198 LYS A CA 1
ATOM 1591 C C . LYS A 1 198 ? -12.137 -19.885 13.156 1.00 81.00 198 LYS A C 1
ATOM 1593 O O . LYS A 1 198 ? -11.420 -20.727 12.632 1.00 81.00 198 LYS A O 1
ATOM 1598 N N . GLY A 1 199 ? -11.787 -19.244 14.273 1.00 70.88 199 GLY A N 1
ATOM 1599 C CA . GLY A 1 199 ? -10.466 -19.400 14.895 1.00 70.88 199 GLY A CA 1
ATOM 1600 C C . GLY A 1 199 ? -10.144 -20.811 15.411 1.00 70.88 199 GLY A C 1
ATOM 1601 O O . GLY A 1 199 ? -8.975 -21.148 15.553 1.00 70.88 199 GLY A O 1
ATOM 1602 N N . LYS A 1 200 ? -11.151 -21.657 15.678 1.00 61.62 200 LYS A N 1
ATOM 1603 C CA . LYS A 1 200 ? -10.947 -23.050 16.125 1.00 61.62 200 LYS A CA 1
ATOM 1604 C C . LYS A 1 200 ? -10.660 -24.033 14.991 1.00 61.62 200 LYS A C 1
ATOM 1606 O O . LYS A 1 200 ? -10.092 -25.083 15.259 1.00 61.62 200 LYS A O 1
ATOM 1611 N N . ASN A 1 201 ? -11.056 -23.708 13.762 1.00 55.00 201 ASN A N 1
ATOM 1612 C CA . ASN A 1 201 ? -10.888 -24.587 12.601 1.00 55.00 201 ASN A CA 1
ATOM 1613 C C . ASN A 1 201 ? -9.543 -24.385 11.881 1.00 55.00 201 ASN A C 1
ATOM 1615 O O . ASN A 1 201 ? -9.271 -25.078 10.906 1.00 55.00 201 ASN A O 1
ATOM 1619 N N . SER A 1 202 ? -8.726 -23.437 12.341 1.00 53.56 202 SER A N 1
ATOM 1620 C CA . SER A 1 202 ? -7.439 -23.071 11.737 1.00 53.56 202 SER A CA 1
ATOM 1621 C C . SER A 1 202 ? -6.232 -23.680 12.467 1.00 53.56 202 SER A C 1
ATOM 1623 O O . SER A 1 202 ? -5.131 -23.148 12.346 1.00 53.56 202 SER A O 1
ATOM 1625 N N . ASN A 1 203 ? -6.442 -24.753 13.242 1.00 38.47 203 ASN A N 1
ATOM 1626 C CA . ASN A 1 203 ? -5.429 -25.432 14.057 1.00 38.47 203 ASN A CA 1
ATOM 1627 C C . ASN A 1 203 ? -5.216 -26.878 13.602 1.00 38.47 203 ASN A C 1
ATOM 1629 O O . ASN A 1 203 ? -6.240 -27.570 13.401 1.00 38.47 203 ASN A O 1
#

Organism: NCBI:txid2493646

Secondary structure (DSSP, 8-state):
-------HHHHT--EE-SSSTTEEE-TTS-EEETTT--B--EEETTEEEEEEE-TTS-EEEEEHHHHHHHHHS----TT--EEETTS-TT---GGGEEE---PEEPSS-TTEEE-TT--EEETTT--EE-EE-TTS-EEEEEE-SSS-EEEEEHHHHHHHHHH-SPPTTEEEEETTS-TT---GGGEEEEEHHHHHHHHHS--